Protein AF-A0A833VC69-F1 (afdb_monomer)

Mean predicted aligned error: 13.59 Å

Organism: NCBI:txid544730

Foldseek 3Di:
DDDFAFFDFDDDDDDDDDDDDDDDRPGDGDDDDDDDDDDPPVVVVCVVPPPPVPPPDQKDWGDGPVCVVLQAIWIAGPVDDDPVRIDTGQHVPPVSVVVVVVVSVVVSVVVVVVVVVVVLVVQEDEDQAPVVCQVSQVVQGKYKFFADDDPVVQVVCCVPRVKHFDDFDPDFDDDWGAHNYPRHTGPTITIIYHDD

Nearest PDB structures (foldseek):
  1h4s-assembly1_B  TM=8.990E-01  e=7.203E-10  Thermus thermophilus
  1hc7-assembly1_A  TM=9.043E-01  e=7.660E-10  Thermus thermophilus
  1h4q-assembly1_A  TM=8.856E-01  e=4.403E-10  Thermus thermophilus
  8je6-assembly1_B  TM=8.713E-01  e=4.562E-09  Anopheles culicifacies
  8je6-assembly1_A  TM=8.631E-01  e=1.381E-08  Anopheles culicifacies

Secondary structure (DSSP, 8-state):
----------------S----PPP---------------TTSHHHHHHHHS-S-SS-SEEEE--HHHHHHTEEEEEESSS-SGGGEEEEEE--HHHHHHHHHHHHHHHHHHHHHHHHHHHHHHEEE-SSHHHHHHHHHTTPEEEEE----HHHHHHHHHHHSEEEEE--SSPPPS-EE-TTT-SEESSEEEEEE--

Sequence (196 aa):
MRKSMVYIQKLFEITDNQVPELPQVATTFVPTNEGSNGNTEEDNTFLSNHVPLTNGVPLRLEIGPRDVTNKSVVVSRRTVPGKAGKEFGVSMEASTLVNYVKSRLEEIQDVLLQRAISFRDSNIVDVSSYGELKEAIAEGKWARGPWSASAAEELKVKKETSATLRCFPFEQPEGDKKCFMTGKPAEEVAIFAKSY

Radius of gyration: 27.06 Å; Cα contacts (8 Å, |Δi|>4): 231; chains: 1; bounding box: 58×45×68 Å

InterPro domains:
  IPR004499 Proline-tRNA ligase, class IIa, archaeal-type [PTHR43382] (55-196)
  IPR016061 Proline-tRNA ligase, class II, C-terminal [PF09180] (130-196)
  IPR016061 Proline-tRNA ligase, class II, C-terminal [SM00946] (130-196)
  IPR017449 Prolyl-tRNA synthetase, class II [G3DSA:3.30.110.30] (125-196)
  IPR017449 Prolyl-tRNA synthetase, class II [SSF64586] (124-196)
  IPR036621 Anticodon-binding domain superfamily [G3DSA:3.40.50.800] (49-118)

pLDDT: mean 76.09, std 26.71, range [26.39, 97.56]

Structure (mmCIF, N/CA/C/O backbone):
data_AF-A0A833VC69-F1
#
_entry.id   AF-A0A833VC69-F1
#
loop_
_atom_site.group_PDB
_atom_site.id
_atom_site.type_symbol
_atom_site.label_atom_id
_atom_site.label_alt_id
_atom_site.label_comp_id
_atom_site.label_asym_id
_atom_site.label_entity_id
_atom_site.label_seq_id
_atom_site.pdbx_PDB_ins_code
_atom_site.Cartn_x
_atom_site.Cartn_y
_atom_site.Cartn_z
_atom_site.occupancy
_atom_site.B_iso_or_equiv
_atom_site.auth_seq_id
_atom_site.auth_comp_id
_atom_site.auth_asym_id
_atom_site.auth_atom_id
_atom_site.pdbx_PDB_model_num
ATOM 1 N N . MET A 1 1 ? 37.209 -12.606 -40.155 1.00 31.19 1 MET A N 1
ATOM 2 C CA . MET A 1 1 ? 37.399 -12.619 -38.688 1.00 31.19 1 MET A CA 1
ATOM 3 C C . MET A 1 1 ? 37.089 -11.234 -38.130 1.00 31.19 1 MET A C 1
ATOM 5 O O . MET A 1 1 ? 37.925 -10.348 -38.231 1.00 31.19 1 MET A O 1
ATOM 9 N N . ARG A 1 2 ? 35.876 -11.002 -37.616 1.00 26.39 2 ARG A N 1
ATOM 10 C CA . ARG A 1 2 ? 35.526 -9.788 -36.859 1.00 26.39 2 ARG A CA 1
ATOM 11 C C . ARG A 1 2 ? 34.885 -10.259 -35.557 1.00 26.39 2 ARG A C 1
ATOM 13 O O . ARG A 1 2 ? 33.859 -10.924 -35.609 1.00 26.39 2 ARG A O 1
ATOM 20 N N . LYS A 1 3 ? 35.550 -10.000 -34.430 1.00 26.86 3 LYS A N 1
ATOM 21 C CA . LYS A 1 3 ? 35.057 -10.315 -33.085 1.00 26.86 3 LYS A CA 1
ATOM 22 C C . LYS A 1 3 ? 33.897 -9.364 -32.770 1.00 26.86 3 LYS A C 1
ATOM 24 O O . LYS A 1 3 ? 34.083 -8.152 -32.851 1.00 26.86 3 LYS A O 1
ATOM 29 N N . SER A 1 4 ? 32.725 -9.896 -32.443 1.00 28.38 4 SER A N 1
ATOM 30 C CA . SER A 1 4 ? 31.607 -9.116 -31.905 1.00 28.38 4 SER A CA 1
ATOM 31 C C . SER A 1 4 ? 31.828 -8.947 -30.403 1.00 28.38 4 SER A C 1
ATOM 33 O O . SER A 1 4 ? 31.921 -9.934 -29.683 1.00 28.38 4 SER A O 1
ATOM 35 N N . MET A 1 5 ? 31.974 -7.706 -29.941 1.00 27.98 5 MET A N 1
ATOM 36 C CA . MET A 1 5 ? 32.221 -7.367 -28.539 1.00 27.98 5 MET A CA 1
ATOM 37 C C . MET A 1 5 ? 30.906 -6.881 -27.921 1.00 27.98 5 MET A C 1
ATOM 39 O O . MET A 1 5 ? 30.362 -5.870 -28.360 1.00 27.98 5 MET A O 1
ATOM 43 N N . VAL A 1 6 ? 30.367 -7.623 -26.953 1.00 32.47 6 VAL A N 1
ATOM 44 C CA . VAL A 1 6 ? 29.166 -7.232 -26.199 1.00 32.47 6 VAL A CA 1
ATOM 45 C C . VAL A 1 6 ? 29.606 -6.323 -25.052 1.00 32.47 6 VAL A C 1
ATOM 47 O O . VAL A 1 6 ? 30.361 -6.748 -24.180 1.00 32.47 6 VAL A O 1
ATOM 50 N N . TYR A 1 7 ? 29.170 -5.062 -25.064 1.00 28.27 7 TYR A N 1
ATOM 51 C CA . TYR A 1 7 ? 29.420 -4.108 -23.980 1.00 28.27 7 TYR A CA 1
ATOM 52 C C . TYR A 1 7 ? 28.283 -4.187 -22.955 1.00 28.27 7 TYR A C 1
ATOM 54 O O . TYR A 1 7 ? 27.148 -3.831 -23.257 1.00 28.27 7 TYR A O 1
ATOM 62 N N . ILE A 1 8 ? 28.591 -4.626 -21.732 1.00 33.88 8 ILE A N 1
ATOM 63 C CA . ILE A 1 8 ? 27.695 -4.520 -20.572 1.00 33.88 8 ILE A CA 1
ATOM 64 C C . ILE A 1 8 ? 28.297 -3.463 -19.646 1.00 33.88 8 ILE A C 1
ATOM 66 O O . ILE A 1 8 ? 29.307 -3.711 -18.989 1.00 33.88 8 ILE A O 1
ATOM 70 N N . GLN A 1 9 ? 27.706 -2.267 -19.620 1.00 32.56 9 GLN A N 1
ATOM 71 C CA . GLN A 1 9 ? 28.159 -1.166 -18.767 1.00 32.56 9 GLN A CA 1
ATOM 72 C C . GLN A 1 9 ? 27.327 -1.105 -17.477 1.00 32.56 9 GLN A C 1
ATOM 74 O O . GLN A 1 9 ? 26.105 -1.252 -17.499 1.00 32.56 9 GLN A O 1
ATOM 79 N N . LYS A 1 10 ? 28.014 -0.938 -16.342 1.00 32.81 10 LYS A N 1
ATOM 80 C CA . LYS A 1 10 ? 27.497 -1.051 -14.969 1.00 32.81 10 LYS A CA 1
ATOM 81 C C . LYS A 1 10 ? 27.291 0.340 -14.338 1.00 32.81 10 LYS A C 1
ATOM 83 O O . LYS A 1 10 ? 28.151 1.192 -14.505 1.00 32.81 10 LYS A O 1
ATOM 88 N N . LEU A 1 11 ? 26.191 0.467 -13.581 1.00 34.97 11 LEU A N 1
ATOM 89 C CA . LEU A 1 11 ? 25.854 1.393 -12.473 1.00 34.97 11 LEU A CA 1
ATOM 90 C C . LEU A 1 11 ? 25.997 2.923 -12.662 1.00 34.97 11 LEU A C 1
ATOM 92 O O . LEU A 1 11 ? 27.087 3.454 -12.820 1.00 34.97 11 LEU A O 1
ATOM 96 N N . PHE A 1 12 ? 24.868 3.624 -12.495 1.00 28.06 12 PHE A N 1
ATOM 97 C CA . PHE A 1 12 ? 24.800 5.036 -12.104 1.00 28.06 12 PHE A CA 1
ATOM 98 C C . PHE A 1 12 ? 24.576 5.110 -10.585 1.00 28.06 12 PHE A C 1
ATOM 100 O O . PHE A 1 12 ? 23.556 4.621 -10.101 1.00 28.06 12 PHE A O 1
ATOM 107 N N . GLU A 1 13 ? 25.487 5.747 -9.853 1.00 26.59 13 GLU A N 1
ATOM 108 C CA . GLU A 1 13 ? 25.171 6.426 -8.592 1.00 26.59 13 GLU A CA 1
ATOM 109 C C . GLU A 1 13 ? 25.016 7.914 -8.920 1.00 26.59 13 GLU A C 1
ATOM 111 O O . GLU A 1 13 ? 25.904 8.521 -9.515 1.00 26.59 13 GLU A O 1
ATOM 116 N N . ILE A 1 14 ? 23.857 8.489 -8.596 1.00 30.22 14 ILE A N 1
ATOM 117 C CA . ILE A 1 14 ? 23.632 9.933 -8.664 1.00 30.22 14 ILE A CA 1
ATOM 118 C C . ILE A 1 14 ? 23.695 10.431 -7.225 1.00 30.22 14 ILE A C 1
ATOM 120 O O . ILE A 1 14 ? 22.739 10.263 -6.472 1.00 30.22 14 ILE A O 1
ATOM 124 N N . THR A 1 15 ? 24.817 11.036 -6.846 1.00 28.91 15 THR A N 1
ATOM 125 C CA . THR A 1 15 ? 24.888 11.897 -5.664 1.00 28.91 15 THR A CA 1
ATOM 126 C C . THR A 1 15 ? 25.284 13.299 -6.087 1.00 28.91 15 THR A C 1
ATOM 128 O O . THR A 1 15 ? 26.181 13.499 -6.904 1.00 28.91 15 THR A O 1
ATOM 131 N N . ASP A 1 16 ? 24.525 14.243 -5.549 1.00 32.50 16 ASP A N 1
ATOM 132 C CA . ASP A 1 16 ? 24.523 15.664 -5.851 1.00 32.50 16 ASP A CA 1
ATOM 133 C C . ASP A 1 16 ? 25.867 16.341 -5.540 1.00 32.50 16 ASP A C 1
ATOM 135 O O . ASP A 1 16 ? 26.514 16.021 -4.546 1.00 32.50 16 ASP A O 1
ATOM 139 N N . ASN A 1 17 ? 26.221 17.321 -6.376 1.00 37.94 17 ASN A N 1
ATOM 140 C CA . ASN A 1 17 ? 27.249 18.347 -6.171 1.00 37.94 17 ASN A CA 1
ATOM 141 C C . ASN A 1 17 ? 28.639 17.911 -5.664 1.00 37.94 17 ASN A C 1
ATOM 143 O O . ASN A 1 17 ? 28.884 17.840 -4.465 1.00 37.94 17 ASN A O 1
ATOM 147 N N . GLN A 1 18 ? 29.585 17.805 -6.606 1.00 31.36 18 GLN A N 1
ATOM 148 C CA . GLN A 1 18 ? 30.906 18.472 -6.651 1.00 31.36 18 GLN A CA 1
ATOM 149 C C . GLN A 1 18 ? 31.755 17.727 -7.697 1.00 31.36 18 GLN A C 1
ATOM 151 O O . GLN A 1 18 ? 32.059 16.551 -7.533 1.00 31.36 18 GLN A O 1
ATOM 156 N N . VAL A 1 19 ? 32.135 18.395 -8.790 1.00 40.25 19 VAL A N 1
ATOM 157 C CA . VAL A 1 19 ? 33.147 17.867 -9.722 1.00 40.25 19 VAL A CA 1
ATOM 158 C C . VAL A 1 19 ? 34.510 18.009 -9.039 1.00 40.25 19 VAL A C 1
ATOM 160 O O . VAL A 1 19 ? 34.941 19.140 -8.811 1.00 40.25 19 VAL A O 1
ATOM 163 N N . PRO A 1 20 ? 35.178 16.897 -8.684 1.00 34.84 20 PRO A N 1
ATOM 164 C CA . PRO A 1 20 ? 36.489 16.647 -9.284 1.00 34.84 20 PRO A CA 1
ATOM 165 C C . PRO A 1 20 ? 36.781 15.156 -9.567 1.00 34.84 20 PRO A C 1
ATOM 167 O O . PRO A 1 20 ? 36.436 14.277 -8.791 1.00 34.84 20 PRO A O 1
ATOM 170 N N . GLU A 1 21 ? 37.472 14.929 -10.689 1.00 27.69 21 GLU A N 1
ATOM 171 C CA . GLU A 1 21 ? 38.120 13.688 -11.160 1.00 27.69 21 GLU A CA 1
ATOM 172 C C . GLU A 1 21 ? 37.256 12.419 -11.324 1.00 27.69 21 GLU A C 1
ATOM 174 O O . GLU A 1 21 ? 36.798 11.784 -10.382 1.00 27.69 21 GLU A O 1
ATOM 179 N N . LEU A 1 22 ? 37.099 12.008 -12.590 1.00 30.44 22 LEU A N 1
ATOM 180 C CA . LEU A 1 22 ? 36.446 10.767 -13.014 1.00 30.44 22 LEU A CA 1
ATOM 181 C C . LEU A 1 22 ? 37.110 9.539 -12.353 1.00 30.44 22 LEU A C 1
ATOM 183 O O . LEU A 1 22 ? 38.265 9.247 -12.680 1.00 30.44 22 LEU A O 1
ATOM 187 N N . PRO A 1 23 ? 36.410 8.754 -11.510 1.00 28.50 23 PRO A N 1
ATOM 188 C CA . PRO A 1 23 ? 36.938 7.475 -11.073 1.00 28.50 23 PRO A CA 1
ATOM 189 C C . PRO A 1 23 ? 36.783 6.449 -12.204 1.00 28.50 23 PRO A C 1
ATOM 191 O O . PRO A 1 23 ? 35.823 6.464 -12.978 1.00 28.50 23 PRO A O 1
ATOM 194 N N . GLN A 1 24 ? 37.780 5.574 -12.329 1.00 30.38 24 GLN A N 1
ATOM 195 C CA . GLN A 1 24 ? 37.917 4.633 -13.435 1.00 30.38 24 GLN A CA 1
ATOM 196 C C . GLN A 1 24 ? 36.694 3.721 -13.595 1.00 30.38 24 GLN A C 1
ATOM 198 O O . GLN A 1 24 ? 36.236 3.073 -12.656 1.00 30.38 24 GLN A O 1
ATOM 203 N N . VAL A 1 25 ? 36.214 3.640 -14.836 1.00 32.94 25 VAL A N 1
ATOM 204 C CA . VAL A 1 25 ? 35.147 2.749 -15.294 1.00 32.94 25 VAL A CA 1
ATOM 205 C C . VAL A 1 25 ? 35.504 1.300 -14.943 1.00 32.94 25 VAL A C 1
ATOM 207 O O . VAL A 1 25 ? 36.325 0.677 -15.617 1.00 32.94 25 VAL A O 1
ATOM 210 N N . ALA A 1 26 ? 34.871 0.731 -13.915 1.00 26.78 26 ALA A N 1
ATOM 211 C CA . ALA A 1 26 ? 34.979 -0.696 -13.621 1.00 26.78 26 ALA A CA 1
ATOM 212 C C . ALA A 1 26 ? 34.181 -1.496 -14.667 1.00 26.78 26 ALA A C 1
ATOM 214 O O . ALA A 1 26 ? 33.033 -1.892 -14.463 1.00 26.78 26 ALA A O 1
ATOM 215 N N . THR A 1 27 ? 34.806 -1.703 -15.826 1.00 30.91 27 THR A N 1
ATOM 216 C CA . THR A 1 27 ? 34.306 -2.558 -16.904 1.00 30.91 27 THR A CA 1
ATOM 217 C C . THR A 1 27 ? 34.562 -4.010 -16.513 1.00 30.91 27 THR A C 1
ATOM 219 O O . THR A 1 27 ? 35.705 -4.460 -16.526 1.00 30.91 27 THR A O 1
ATOM 222 N N . THR A 1 28 ? 33.528 -4.769 -16.145 1.00 27.27 28 THR A N 1
ATOM 223 C CA . THR A 1 28 ? 33.667 -6.227 -16.011 1.00 27.27 28 THR A CA 1
ATOM 224 C C . THR A 1 28 ? 33.323 -6.875 -17.349 1.00 27.27 28 THR A C 1
ATOM 226 O O . THR A 1 28 ? 32.161 -6.909 -17.745 1.00 27.27 28 THR A O 1
ATOM 229 N N . PHE A 1 29 ? 34.343 -7.374 -18.048 1.00 27.81 29 PHE A N 1
ATOM 230 C CA . PHE A 1 29 ? 34.185 -8.203 -19.241 1.00 27.81 29 PHE A CA 1
ATOM 231 C C . PHE A 1 29 ? 33.754 -9.615 -18.836 1.00 27.81 29 PHE A C 1
ATOM 233 O O . PHE A 1 29 ? 34.416 -10.249 -18.016 1.00 27.81 29 PHE A O 1
ATOM 240 N N . VAL A 1 30 ? 32.683 -10.127 -19.443 1.00 31.95 30 VAL A N 1
ATOM 241 C CA . VAL A 1 30 ? 32.353 -11.557 -19.404 1.00 31.95 30 VAL A CA 1
ATOM 242 C C . VAL A 1 30 ? 32.725 -12.141 -20.770 1.00 31.95 30 VAL A C 1
ATOM 244 O O . VAL A 1 30 ? 32.086 -11.781 -21.760 1.00 31.95 30 VAL A O 1
ATOM 247 N N . PRO A 1 31 ? 33.774 -12.976 -20.883 1.00 27.64 31 PRO A N 1
ATOM 248 C CA . PRO A 1 31 ? 34.088 -13.644 -22.138 1.00 27.64 31 PRO A CA 1
ATOM 249 C C . PRO A 1 31 ? 33.034 -14.723 -22.423 1.00 27.64 31 PRO A C 1
ATOM 251 O O . PRO A 1 31 ? 32.749 -15.561 -21.570 1.00 27.64 31 PRO A O 1
ATOM 254 N N . THR A 1 32 ? 32.461 -14.719 -23.626 1.00 32.44 32 THR A N 1
ATOM 255 C CA . THR A 1 32 ? 31.649 -15.834 -24.128 1.00 32.44 32 THR A CA 1
ATOM 256 C C . THR A 1 32 ? 32.584 -17.000 -24.447 1.00 32.44 32 THR A C 1
ATOM 258 O O . THR A 1 32 ? 33.465 -16.872 -25.299 1.00 32.44 32 THR A O 1
ATOM 261 N N . ASN A 1 33 ? 32.433 -18.120 -23.739 1.00 33.53 33 ASN A N 1
ATOM 262 C CA . ASN A 1 33 ? 33.190 -19.341 -24.006 1.00 33.53 33 ASN A CA 1
ATOM 263 C C . ASN A 1 33 ? 32.624 -19.990 -25.282 1.00 33.53 33 ASN A C 1
ATOM 265 O O . ASN A 1 33 ? 31.526 -20.539 -25.258 1.00 33.53 33 ASN A O 1
ATOM 269 N N . GLU A 1 34 ? 33.346 -19.913 -26.402 1.00 33.81 34 GLU A N 1
ATOM 270 C CA . GLU A 1 34 ? 32.998 -20.671 -27.608 1.00 33.81 34 GLU A CA 1
ATOM 271 C C . GLU A 1 34 ? 33.347 -22.145 -27.392 1.00 33.81 34 GLU A C 1
ATOM 273 O O . GLU A 1 34 ? 34.515 -22.514 -27.262 1.00 33.81 34 GLU A O 1
ATOM 278 N N . GLY A 1 35 ? 32.324 -22.997 -27.353 1.00 32.25 35 GLY A N 1
ATOM 279 C CA . GLY A 1 35 ? 32.529 -24.431 -27.219 1.00 32.25 35 GLY A CA 1
ATOM 280 C C . GLY A 1 35 ? 31.251 -25.257 -27.175 1.00 32.25 35 GLY A C 1
ATOM 281 O O . GLY A 1 35 ? 31.071 -26.005 -26.224 1.00 32.25 35 GLY A O 1
ATOM 282 N N . SER A 1 36 ? 30.356 -25.128 -28.160 1.00 31.39 36 SER A N 1
ATOM 283 C CA . SER A 1 36 ? 29.552 -26.236 -28.725 1.00 31.39 36 SER A CA 1
ATOM 284 C C . SER A 1 36 ? 28.474 -25.714 -29.682 1.00 31.39 36 SER A C 1
ATOM 286 O O . SER A 1 36 ? 27.878 -24.664 -29.477 1.00 31.39 36 SER A O 1
ATOM 288 N N . ASN A 1 37 ? 28.268 -26.449 -30.774 1.00 37.19 37 ASN A N 1
ATOM 289 C CA . ASN A 1 37 ? 27.263 -26.188 -31.802 1.00 37.19 37 ASN A CA 1
ATOM 290 C C . ASN A 1 37 ? 25.834 -26.216 -31.226 1.00 37.19 37 ASN A C 1
ATOM 292 O O . ASN A 1 37 ? 25.431 -27.243 -30.685 1.00 37.19 37 ASN A O 1
ATOM 296 N N . GLY A 1 38 ? 25.041 -25.164 -31.455 1.00 32.25 38 GLY A N 1
ATOM 297 C CA . GLY A 1 38 ? 23.589 -25.199 -31.245 1.00 32.25 38 GLY A CA 1
ATOM 298 C C . GLY A 1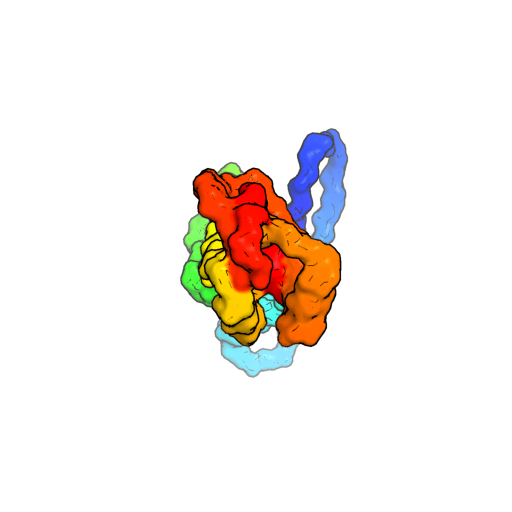 38 ? 22.930 -23.816 -31.200 1.00 32.25 38 GLY A C 1
ATOM 299 O O . GLY A 1 38 ? 23.245 -23.018 -30.336 1.00 32.25 38 GLY A O 1
ATOM 300 N N . ASN A 1 39 ? 22.028 -23.550 -32.152 1.00 29.19 39 ASN A N 1
ATOM 301 C CA . ASN A 1 39 ? 20.930 -22.566 -32.145 1.00 29.19 39 ASN A CA 1
ATOM 302 C C . ASN A 1 39 ? 21.150 -21.165 -31.522 1.00 29.19 39 ASN A C 1
ATOM 304 O O . ASN A 1 39 ? 21.059 -20.946 -30.319 1.00 29.19 39 ASN A O 1
ATOM 308 N N . THR A 1 40 ? 21.226 -20.153 -32.393 1.00 36.06 40 THR A N 1
ATOM 309 C CA . THR A 1 40 ? 21.348 -18.708 -32.098 1.00 36.06 40 THR A CA 1
ATOM 310 C C . THR A 1 40 ? 20.142 -18.038 -31.401 1.00 36.06 40 THR A C 1
ATOM 312 O O . THR A 1 40 ? 20.056 -16.811 -31.385 1.00 36.06 40 THR A O 1
ATOM 315 N N . GLU A 1 41 ? 19.211 -18.795 -30.818 1.00 34.66 41 GLU A N 1
ATOM 316 C CA . GLU A 1 41 ? 18.138 -18.259 -29.956 1.00 34.66 41 GLU A CA 1
ATOM 317 C C . GLU A 1 41 ? 18.445 -18.409 -28.456 1.00 34.66 41 GLU A C 1
ATOM 319 O O . GLU A 1 41 ? 17.956 -17.621 -27.644 1.00 34.66 41 GLU A O 1
ATOM 324 N N . GLU A 1 42 ? 19.298 -19.359 -28.064 1.00 33.00 42 GLU A N 1
ATOM 325 C CA . GLU A 1 42 ? 19.507 -19.679 -26.646 1.00 33.00 42 GLU A CA 1
ATOM 326 C C . GLU A 1 42 ? 20.479 -18.710 -25.941 1.00 33.00 42 GLU A C 1
ATOM 328 O O . GLU A 1 42 ? 20.307 -18.408 -24.757 1.00 33.00 42 GLU A O 1
ATOM 333 N N . ASP A 1 43 ? 21.413 -18.098 -26.673 1.00 35.78 43 ASP A N 1
ATOM 334 C CA . ASP A 1 43 ? 22.513 -17.310 -26.086 1.00 35.78 43 ASP A CA 1
ATOM 335 C C . ASP A 1 43 ? 22.094 -15.927 -25.538 1.00 35.78 43 ASP A C 1
ATOM 337 O O . ASP A 1 43 ? 22.600 -15.458 -24.515 1.00 35.78 43 ASP A O 1
ATOM 341 N N . ASN A 1 44 ? 21.088 -15.283 -26.145 1.00 35.12 44 ASN A N 1
ATOM 342 C CA . ASN A 1 44 ? 20.522 -14.029 -25.616 1.00 35.12 44 ASN A CA 1
ATOM 343 C C . ASN A 1 44 ? 19.664 -14.256 -24.363 1.00 35.12 44 ASN A C 1
ATOM 345 O O . ASN A 1 44 ? 19.483 -13.346 -23.551 1.00 35.12 44 ASN A O 1
ATOM 349 N N . THR A 1 45 ? 19.145 -15.474 -24.204 1.00 37.41 45 THR A N 1
ATOM 350 C CA . THR A 1 45 ? 18.352 -15.880 -23.040 1.00 37.41 45 THR A CA 1
ATOM 351 C C . THR A 1 45 ? 19.272 -16.262 -21.880 1.00 37.41 45 THR A C 1
ATOM 353 O O . THR A 1 45 ? 18.951 -16.039 -20.712 1.00 37.41 45 THR A O 1
ATOM 356 N N . PHE A 1 46 ? 20.468 -16.769 -22.190 1.00 35.53 46 PHE A N 1
ATOM 357 C CA . PHE A 1 46 ? 21.494 -17.085 -21.205 1.00 35.53 46 PHE A CA 1
ATOM 358 C C . PHE A 1 46 ? 21.989 -15.820 -20.481 1.00 35.53 46 PHE A C 1
ATOM 360 O O . PHE A 1 46 ? 21.978 -15.778 -19.253 1.00 35.53 46 PHE A O 1
ATOM 367 N N . LEU A 1 47 ? 22.288 -14.729 -21.198 1.00 41.47 47 LEU A N 1
ATOM 368 C CA . LEU A 1 47 ? 22.696 -13.454 -20.577 1.00 41.47 47 LEU A CA 1
ATOM 369 C C . LEU A 1 47 ? 21.566 -12.747 -19.807 1.00 41.47 47 LEU A C 1
ATOM 371 O O . LEU A 1 47 ? 21.845 -12.072 -18.814 1.00 41.47 47 LEU A O 1
ATOM 375 N N . SER A 1 48 ? 20.296 -12.926 -20.192 1.00 45.38 48 SER A N 1
ATOM 376 C CA . SER A 1 48 ? 19.171 -12.397 -19.406 1.00 45.38 48 SER A CA 1
ATOM 377 C C . SER A 1 48 ? 18.955 -13.144 -18.087 1.00 45.38 48 SER A C 1
ATOM 379 O O . SER A 1 48 ? 18.386 -12.573 -17.157 1.00 45.38 48 SER A O 1
ATOM 381 N N . ASN A 1 49 ? 19.411 -14.399 -18.008 1.00 40.88 49 ASN A N 1
ATOM 382 C CA . ASN A 1 49 ? 19.176 -15.297 -16.876 1.00 40.88 49 ASN A CA 1
ATOM 383 C C . ASN A 1 49 ? 20.406 -15.478 -15.963 1.00 40.88 49 ASN A C 1
ATOM 385 O O . ASN A 1 49 ? 20.241 -15.904 -14.822 1.00 40.88 49 ASN A O 1
ATOM 389 N N . HIS A 1 50 ? 21.623 -15.169 -16.435 1.00 39.97 50 HIS A N 1
ATOM 390 C CA . HIS A 1 50 ? 22.878 -15.359 -15.685 1.00 39.97 50 HIS A CA 1
ATOM 391 C C . HIS A 1 50 ? 23.405 -14.104 -14.974 1.00 39.97 50 HIS A C 1
ATOM 393 O O . HIS A 1 50 ? 24.367 -14.185 -14.212 1.00 39.97 50 HIS A O 1
ATOM 399 N N . VAL A 1 51 ? 22.757 -12.947 -15.151 1.00 44.47 51 VAL A N 1
ATOM 400 C CA . VAL A 1 51 ? 22.833 -11.899 -14.128 1.00 44.47 51 VAL A CA 1
ATOM 401 C C . VAL A 1 51 ? 21.945 -12.395 -12.984 1.00 44.47 51 VAL A C 1
ATOM 403 O O . VAL A 1 51 ? 20.737 -12.501 -13.207 1.00 44.47 51 VAL A O 1
ATOM 406 N N . PRO A 1 52 ? 22.491 -12.757 -11.804 1.00 42.19 52 PRO A N 1
ATOM 407 C CA . PRO A 1 52 ? 21.684 -13.290 -10.708 1.00 42.19 52 PRO A CA 1
ATOM 408 C C . PRO A 1 52 ? 20.520 -12.340 -10.483 1.00 42.19 52 PRO A C 1
ATOM 410 O O . PRO A 1 52 ? 20.797 -11.156 -10.298 1.00 42.19 52 PRO A O 1
ATOM 413 N N . LEU A 1 53 ? 19.279 -12.851 -10.610 1.00 46.69 53 LEU A N 1
ATOM 414 C CA . LEU A 1 53 ? 17.994 -12.180 -10.350 1.00 46.69 53 LEU A CA 1
ATOM 415 C C . LEU A 1 53 ? 18.215 -10.752 -9.844 1.00 46.69 53 LEU A C 1
ATOM 417 O O . LEU A 1 53 ? 18.276 -10.523 -8.641 1.00 46.69 53 LEU A O 1
ATOM 421 N N . THR A 1 54 ? 18.463 -9.837 -10.789 1.00 48.06 54 THR A N 1
ATOM 422 C CA . THR A 1 54 ? 19.046 -8.506 -10.550 1.00 48.06 54 THR A CA 1
ATOM 423 C C . THR A 1 54 ? 18.477 -7.871 -9.289 1.00 48.06 54 THR A C 1
ATOM 425 O O . THR A 1 54 ? 17.252 -7.810 -9.205 1.00 48.06 54 THR A O 1
ATOM 428 N N . ASN A 1 55 ? 19.346 -7.394 -8.387 1.00 69.25 55 ASN A N 1
ATOM 429 C CA . ASN A 1 55 ? 19.117 -6.724 -7.088 1.00 69.25 55 ASN A CA 1
ATOM 430 C C . ASN A 1 55 ? 18.063 -5.580 -7.079 1.00 69.25 55 ASN A C 1
ATOM 432 O O . ASN A 1 55 ? 18.339 -4.477 -6.625 1.00 69.25 55 ASN A O 1
ATOM 436 N N . GLY A 1 56 ? 16.862 -5.784 -7.616 1.00 81.81 56 GLY A N 1
ATOM 437 C CA . GLY A 1 56 ? 15.797 -4.784 -7.698 1.00 81.81 56 GLY A CA 1
ATOM 438 C C . GLY A 1 56 ? 15.987 -3.672 -8.738 1.00 81.81 56 GLY A C 1
ATOM 439 O O . GLY A 1 56 ? 15.232 -2.709 -8.696 1.00 81.81 56 GLY A O 1
ATOM 440 N N . VAL A 1 57 ? 16.938 -3.773 -9.678 1.00 89.19 57 VAL A N 1
ATOM 441 C CA . VAL A 1 57 ? 17.209 -2.694 -10.656 1.00 89.19 57 VAL A CA 1
ATOM 442 C C . VAL A 1 57 ? 15.952 -2.377 -11.498 1.00 89.19 57 VAL A C 1
ATOM 444 O O . VAL A 1 57 ? 15.454 -3.286 -12.169 1.00 89.19 57 VAL A O 1
ATOM 447 N N . PRO A 1 58 ? 15.438 -1.126 -11.508 1.00 90.38 58 PRO A N 1
ATOM 448 C CA . PRO A 1 58 ? 14.144 -0.786 -12.120 1.00 90.38 58 PRO A CA 1
ATOM 449 C C . PRO A 1 58 ? 14.158 -0.760 -13.657 1.00 90.38 58 PRO A C 1
ATOM 451 O O . PRO A 1 58 ? 13.165 -1.147 -14.284 1.00 90.38 58 PRO A O 1
ATOM 454 N N . LEU A 1 59 ? 15.280 -0.353 -14.261 1.00 91.75 59 LEU A N 1
ATOM 455 C CA . LEU A 1 59 ? 15.487 -0.258 -15.709 1.00 91.75 59 LEU A CA 1
ATOM 456 C C . LEU A 1 59 ? 16.808 -0.916 -16.110 1.00 91.75 59 LEU A C 1
ATOM 458 O O . LEU A 1 59 ? 17.828 -0.726 -15.450 1.00 91.75 59 LEU A O 1
ATOM 462 N N . ARG A 1 60 ? 16.807 -1.652 -17.223 1.00 90.06 60 ARG A N 1
ATOM 463 C CA . ARG A 1 60 ? 18.020 -2.191 -17.850 1.00 90.06 60 ARG A CA 1
ATOM 464 C C . ARG A 1 60 ? 18.147 -1.667 -19.269 1.00 90.06 60 ARG A C 1
ATOM 466 O O . ARG A 1 60 ? 17.178 -1.711 -20.019 1.00 90.06 60 ARG A O 1
ATOM 473 N N . LEU A 1 61 ? 19.341 -1.206 -19.619 1.00 91.31 61 LEU A N 1
ATOM 474 C CA . LEU A 1 61 ? 19.686 -0.757 -20.962 1.00 91.31 61 LEU A CA 1
ATOM 475 C C . LEU A 1 61 ? 20.482 -1.867 -21.659 1.00 91.31 61 LEU A C 1
ATOM 477 O O . LEU A 1 61 ? 21.531 -2.280 -21.170 1.00 91.31 61 LEU A O 1
ATOM 481 N N . GLU A 1 62 ? 19.964 -2.365 -22.775 1.00 88.81 62 GLU A N 1
ATOM 482 C CA . GLU A 1 62 ? 20.549 -3.423 -23.601 1.00 88.81 62 GLU A CA 1
ATOM 483 C C . GLU A 1 62 ? 21.037 -2.798 -24.920 1.00 88.81 62 GLU A C 1
ATOM 485 O O . GLU A 1 62 ? 20.265 -2.145 -25.624 1.00 88.81 62 GLU A O 1
ATOM 490 N N . ILE A 1 63 ? 22.320 -2.978 -25.254 1.00 90.31 63 ILE A N 1
ATOM 491 C CA . ILE A 1 63 ? 22.940 -2.423 -26.468 1.00 90.31 63 ILE A CA 1
ATOM 492 C C . ILE A 1 63 ? 23.531 -3.570 -27.291 1.00 90.31 63 ILE A C 1
ATOM 494 O O . ILE A 1 63 ? 24.547 -4.158 -26.915 1.00 90.31 63 ILE A O 1
ATOM 498 N N . GLY A 1 64 ? 22.905 -3.888 -28.425 1.00 88.62 64 GLY A N 1
ATOM 499 C CA . GLY A 1 64 ? 23.414 -4.858 -29.390 1.00 88.62 64 GLY A CA 1
ATOM 500 C C . GLY A 1 64 ? 24.182 -4.215 -30.557 1.00 88.62 64 GLY A C 1
ATOM 501 O O . GLY A 1 64 ? 24.109 -3.005 -30.777 1.00 88.62 64 GLY A O 1
ATOM 502 N N . PRO A 1 65 ? 24.869 -5.016 -31.396 1.00 88.94 65 PRO A N 1
ATOM 503 C CA . PRO A 1 65 ? 25.592 -4.509 -32.572 1.00 88.94 65 PRO A CA 1
ATOM 504 C C . PRO A 1 65 ? 24.714 -3.723 -33.565 1.00 88.94 65 PRO A C 1
ATOM 506 O O . PRO A 1 65 ? 25.172 -2.773 -34.204 1.00 88.94 65 PRO A O 1
ATOM 509 N N . ARG A 1 66 ? 23.435 -4.109 -33.689 1.00 87.75 66 ARG A N 1
ATOM 510 C CA . ARG A 1 66 ? 22.450 -3.405 -34.527 1.00 87.75 66 ARG A CA 1
ATOM 511 C C . ARG A 1 66 ? 22.071 -2.049 -33.931 1.00 87.75 66 ARG A C 1
ATOM 513 O O . ARG A 1 66 ? 21.969 -1.076 -34.670 1.00 87.75 66 ARG A O 1
ATOM 520 N N . ASP A 1 67 ? 21.924 -1.975 -32.614 1.00 89.62 67 ASP A N 1
ATOM 521 C CA . ASP A 1 67 ? 21.524 -0.758 -31.907 1.00 89.62 67 ASP A CA 1
ATOM 522 C C . ASP A 1 67 ? 22.613 0.317 -31.978 1.00 89.62 67 ASP A C 1
ATOM 524 O O . ASP A 1 67 ? 22.317 1.474 -32.261 1.00 89.62 67 ASP A O 1
ATOM 528 N N . VAL A 1 68 ? 23.889 -0.077 -31.875 1.00 89.50 68 VAL A N 1
ATOM 529 C CA . VAL A 1 68 ? 25.033 0.830 -32.087 1.00 89.50 68 VAL A CA 1
ATOM 530 C C . VAL A 1 68 ? 25.014 1.437 -33.491 1.00 89.50 68 VAL A C 1
ATOM 532 O O . VAL A 1 68 ? 25.231 2.637 -33.651 1.00 89.50 68 VAL A O 1
ATOM 535 N N . THR A 1 69 ? 24.720 0.625 -34.513 1.00 91.06 69 THR A N 1
ATOM 536 C CA . THR A 1 69 ? 24.617 1.106 -35.903 1.00 91.06 69 THR A CA 1
ATOM 537 C C . THR A 1 69 ? 23.473 2.112 -36.055 1.00 91.06 69 THR A C 1
ATOM 539 O O . THR A 1 69 ? 23.618 3.115 -36.750 1.00 91.06 69 THR A O 1
ATOM 542 N N . ASN A 1 70 ? 22.366 1.878 -35.350 1.00 91.19 70 ASN A N 1
ATOM 543 C CA . ASN A 1 70 ? 21.172 2.719 -35.380 1.00 91.19 70 ASN A CA 1
ATOM 544 C C . ASN A 1 70 ? 21.201 3.880 -34.368 1.00 91.19 70 ASN A C 1
ATOM 546 O O . ASN A 1 70 ? 20.250 4.656 -34.320 1.00 91.19 70 ASN A O 1
ATOM 550 N N . LYS A 1 71 ? 22.271 4.014 -33.568 1.00 92.62 71 LYS A N 1
ATOM 551 C CA . LYS A 1 71 ? 22.372 4.956 -32.437 1.00 92.62 71 LYS A CA 1
ATOM 552 C C . LYS A 1 71 ? 21.175 4.865 -31.480 1.00 92.62 71 LYS A C 1
ATOM 554 O O . LYS A 1 71 ? 20.676 5.887 -31.004 1.00 92.62 71 LYS A O 1
ATOM 559 N N . SER A 1 72 ? 20.722 3.646 -31.202 1.00 92.88 72 SER A N 1
ATOM 560 C CA . SER A 1 72 ? 19.596 3.361 -30.314 1.00 92.88 72 SER A CA 1
ATOM 561 C C . SER A 1 72 ? 19.971 2.428 -29.16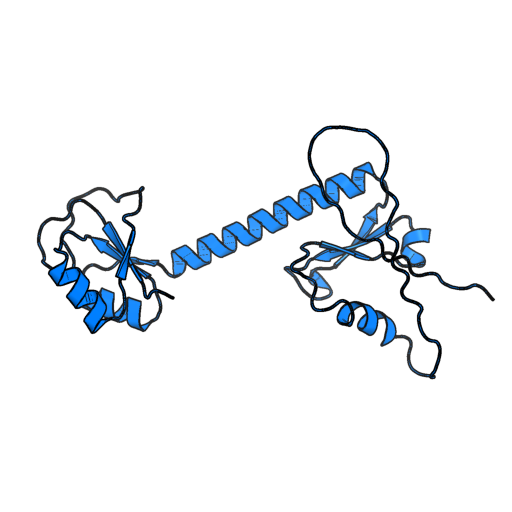0 1.00 92.88 72 SER A C 1
ATOM 563 O O . SER A 1 72 ? 21.052 1.852 -29.138 1.00 92.88 72 SER A O 1
ATOM 565 N N . VAL A 1 73 ? 19.076 2.277 -28.190 1.00 92.50 73 VAL A N 1
ATOM 566 C CA . VAL A 1 73 ? 19.179 1.344 -27.067 1.00 92.50 73 VAL A CA 1
ATOM 567 C C . VAL A 1 73 ? 17.825 0.679 -26.827 1.00 92.50 73 VAL A C 1
ATOM 569 O O . VAL A 1 73 ? 16.772 1.255 -27.120 1.00 92.50 73 VAL A O 1
ATOM 572 N N . VAL A 1 74 ? 17.850 -0.549 -26.315 1.00 91.44 74 VAL A N 1
ATOM 573 C CA . VAL A 1 74 ? 16.651 -1.254 -25.856 1.00 91.44 74 VAL A CA 1
ATOM 574 C C . VAL A 1 74 ? 16.538 -1.093 -24.346 1.00 91.44 74 VAL A C 1
ATOM 576 O O . VAL A 1 74 ? 17.494 -1.348 -23.617 1.00 91.44 74 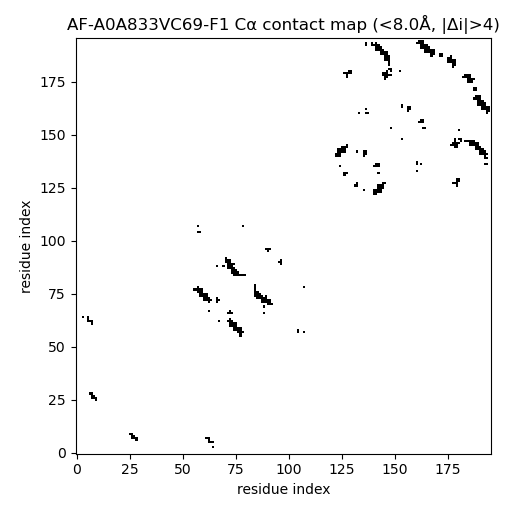VAL A O 1
ATOM 579 N N . VAL A 1 75 ? 15.372 -0.675 -23.861 1.00 91.44 75 VAL A N 1
ATOM 580 C CA . VAL A 1 75 ? 15.123 -0.445 -22.434 1.00 91.44 75 VAL A CA 1
ATOM 581 C C . VAL A 1 75 ? 14.145 -1.479 -21.905 1.00 91.44 75 VAL A C 1
ATOM 583 O O . VAL A 1 75 ? 13.004 -1.540 -22.347 1.00 91.44 75 VAL A O 1
ATOM 586 N N . SER A 1 76 ? 14.578 -2.273 -20.932 1.00 90.44 76 SER A N 1
ATOM 587 C CA . SER A 1 76 ? 13.782 -3.313 -20.278 1.00 90.44 76 SER A CA 1
ATOM 588 C C . SER A 1 76 ? 13.358 -2.870 -18.873 1.00 90.44 76 SER A C 1
ATOM 590 O O . SER A 1 76 ? 14.207 -2.624 -18.012 1.00 90.44 76 SER A O 1
ATOM 592 N N . ARG A 1 77 ? 12.048 -2.827 -18.604 1.00 90.62 77 ARG A N 1
ATOM 593 C CA . ARG A 1 77 ? 11.481 -2.536 -17.273 1.00 90.62 77 ARG A CA 1
ATOM 594 C C . ARG A 1 77 ? 11.474 -3.774 -16.379 1.00 90.62 77 ARG A C 1
ATOM 596 O O . ARG A 1 77 ? 11.204 -4.888 -16.825 1.00 90.62 77 ARG A O 1
ATOM 603 N N . ARG A 1 78 ? 11.705 -3.587 -15.076 1.00 88.25 78 ARG A N 1
ATOM 604 C CA . ARG A 1 78 ? 11.593 -4.678 -14.091 1.00 88.25 78 ARG A CA 1
ATOM 605 C C . ARG A 1 78 ? 10.152 -5.034 -13.746 1.00 88.25 78 ARG A C 1
ATOM 607 O O . ARG A 1 78 ? 9.858 -6.215 -13.555 1.00 88.25 78 ARG A O 1
ATOM 614 N N . THR A 1 79 ? 9.298 -4.019 -13.628 1.00 87.00 79 THR A N 1
ATOM 615 C CA . THR A 1 79 ? 7.902 -4.143 -13.181 1.00 87.00 79 THR A CA 1
ATOM 616 C C . THR A 1 79 ? 7.014 -4.857 -14.198 1.00 87.00 79 THR A C 1
ATOM 618 O O . THR A 1 79 ? 6.039 -5.490 -13.803 1.00 87.00 79 THR A O 1
ATOM 621 N N . VAL A 1 80 ? 7.375 -4.805 -15.484 1.00 87.69 80 VAL A N 1
ATOM 622 C CA . VAL A 1 80 ? 6.667 -5.464 -16.587 1.00 87.69 80 VAL A CA 1
ATOM 623 C C . VAL A 1 80 ? 7.638 -6.434 -17.268 1.00 87.69 80 VAL A C 1
ATOM 625 O O . VAL A 1 80 ? 8.455 -6.005 -18.079 1.00 87.69 80 VAL A O 1
ATOM 628 N N . PRO A 1 81 ? 7.628 -7.732 -16.921 1.00 79.06 81 PRO A N 1
ATOM 629 C CA . PRO A 1 81 ? 8.535 -8.696 -17.531 1.00 79.06 81 PRO A CA 1
ATOM 630 C C . PRO A 1 81 ? 8.144 -9.014 -18.984 1.00 79.06 81 PRO A C 1
ATOM 632 O O . PRO A 1 81 ? 7.000 -8.845 -19.405 1.00 79.06 81 PRO A O 1
ATOM 635 N N . GLY A 1 82 ? 9.103 -9.537 -19.746 1.00 81.94 82 GLY A N 1
ATOM 636 C CA . GLY A 1 82 ? 8.890 -9.968 -21.128 1.00 81.94 82 GLY A CA 1
ATOM 637 C C . GLY A 1 82 ? 8.860 -8.818 -22.138 1.00 81.94 82 GLY A C 1
ATOM 638 O O . GLY A 1 82 ? 9.286 -7.700 -21.858 1.00 81.94 82 GLY A O 1
ATOM 639 N N . LYS A 1 83 ? 8.371 -9.110 -23.350 1.00 82.88 83 LYS A N 1
ATOM 640 C CA . LYS A 1 83 ? 8.396 -8.179 -24.493 1.00 82.88 83 LYS A CA 1
ATOM 641 C C . LYS A 1 83 ? 7.608 -6.887 -24.239 1.00 82.88 83 LYS A C 1
ATOM 643 O O . LYS A 1 83 ? 7.997 -5.848 -24.751 1.00 82.88 83 LYS A O 1
ATOM 648 N N . ALA A 1 84 ? 6.544 -6.944 -23.437 1.00 84.81 84 ALA A N 1
ATOM 649 C CA . ALA A 1 84 ? 5.696 -5.789 -23.134 1.00 84.81 84 ALA A CA 1
ATOM 650 C C . ALA A 1 84 ? 6.413 -4.697 -22.320 1.00 84.81 84 ALA A C 1
ATOM 652 O O . ALA A 1 84 ? 6.046 -3.532 -22.409 1.00 84.81 84 ALA A O 1
ATOM 653 N N . GLY A 1 85 ? 7.437 -5.060 -21.542 1.00 84.94 85 GLY A N 1
ATOM 654 C CA . GLY A 1 85 ? 8.259 -4.102 -20.803 1.00 84.94 85 GLY A CA 1
ATOM 655 C C . GLY A 1 85 ? 9.524 -3.669 -21.534 1.00 84.94 85 GLY A C 1
ATOM 656 O O . GLY A 1 85 ? 10.349 -3.001 -20.912 1.00 84.94 85 GLY A O 1
ATOM 657 N N . LYS A 1 86 ? 9.704 -4.077 -22.799 1.00 90.31 86 LYS A N 1
ATOM 658 C CA . LYS A 1 86 ? 10.836 -3.671 -23.634 1.00 90.31 86 LYS A CA 1
ATOM 659 C C . LYS A 1 86 ? 10.429 -2.537 -24.567 1.00 90.31 86 LYS A C 1
ATOM 661 O O . LYS A 1 86 ? 9.532 -2.703 -25.389 1.00 90.31 86 LYS A O 1
ATOM 666 N N . GLU A 1 87 ? 11.134 -1.419 -24.476 1.00 91.38 87 GLU A N 1
ATOM 667 C CA . GLU A 1 87 ? 11.044 -0.317 -25.428 1.00 91.38 87 GLU A CA 1
ATOM 668 C C . GLU A 1 87 ? 12.264 -0.362 -26.353 1.00 91.38 87 GLU A C 1
ATOM 670 O O . GLU A 1 87 ? 13.405 -0.385 -25.893 1.00 91.38 87 GLU A O 1
ATOM 675 N N . PHE A 1 88 ? 12.023 -0.438 -27.661 1.00 90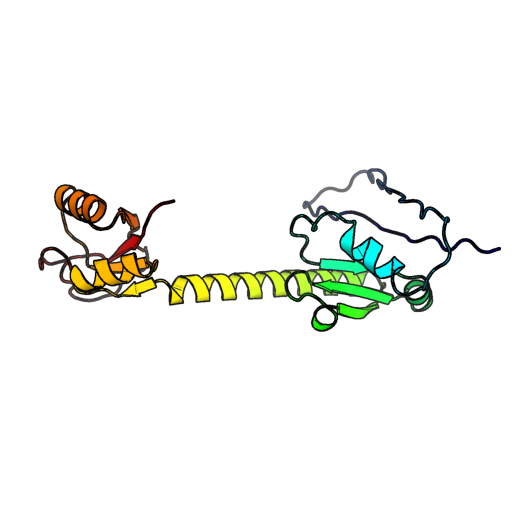.25 88 PHE A N 1
ATOM 676 C CA . PHE A 1 88 ? 13.068 -0.549 -28.679 1.00 90.25 88 PHE A CA 1
ATOM 677 C C . PHE A 1 88 ? 13.276 0.801 -29.360 1.00 90.25 88 PHE A C 1
ATOM 679 O O . PHE A 1 88 ? 12.318 1.543 -29.562 1.00 90.25 88 PHE A O 1
ATOM 686 N N . GLY A 1 89 ? 14.506 1.085 -29.787 1.00 89.38 89 GLY A N 1
ATOM 687 C CA . GLY A 1 89 ? 14.778 2.274 -30.595 1.00 89.38 89 GLY A CA 1
ATOM 688 C C . GLY A 1 89 ? 14.905 3.573 -29.794 1.00 89.38 89 GLY A C 1
ATOM 689 O O . GLY A 1 89 ? 14.832 4.646 -30.387 1.00 89.38 89 GLY A O 1
ATOM 690 N N . VAL A 1 90 ? 15.108 3.506 -28.473 1.00 90.94 90 VAL A N 1
ATOM 691 C CA . VAL A 1 90 ? 15.345 4.707 -27.658 1.00 90.94 90 VAL A CA 1
ATOM 692 C C . VAL A 1 90 ? 16.666 5.335 -28.096 1.00 90.94 90 VAL A C 1
ATOM 694 O O . VAL A 1 90 ? 17.667 4.637 -28.209 1.00 90.94 90 VAL A O 1
ATOM 697 N N . SER A 1 91 ? 16.679 6.635 -28.382 1.00 92.62 91 SER A N 1
ATOM 698 C CA . SER A 1 91 ? 17.880 7.328 -28.867 1.00 92.62 91 SER A CA 1
ATOM 699 C C . SER A 1 91 ? 19.038 7.227 -27.869 1.00 92.62 91 SER A C 1
ATOM 701 O O . SER A 1 91 ? 18.839 7.408 -26.671 1.00 92.62 91 SER A O 1
ATOM 703 N N . MET A 1 92 ? 20.258 6.991 -28.364 1.00 91.62 92 MET A N 1
ATOM 704 C CA . MET A 1 92 ? 21.494 7.075 -27.569 1.00 91.62 92 MET A CA 1
ATOM 705 C C . MET A 1 92 ? 22.006 8.511 -27.400 1.00 91.62 92 MET A C 1
ATOM 707 O O . MET A 1 92 ? 23.023 8.725 -26.741 1.00 91.62 92 MET A O 1
ATOM 711 N N . GLU A 1 93 ? 21.359 9.498 -28.025 1.00 93.75 93 GLU A N 1
ATOM 712 C CA . GLU A 1 93 ? 21.718 10.901 -27.830 1.00 93.75 93 GLU A CA 1
ATOM 713 C C . GLU A 1 93 ? 21.563 11.266 -26.347 1.00 93.75 93 GLU A C 1
ATOM 715 O O . GLU A 1 93 ? 20.542 10.973 -25.726 1.00 93.75 93 GLU A O 1
ATOM 720 N N . ALA A 1 94 ? 22.618 11.847 -25.767 1.00 86.38 94 ALA A N 1
ATOM 721 C CA . ALA A 1 94 ? 22.784 11.917 -24.321 1.00 86.38 94 ALA A CA 1
ATOM 722 C C . ALA A 1 94 ? 21.637 12.658 -23.621 1.00 86.38 94 ALA A C 1
ATOM 724 O O . ALA A 1 94 ? 21.135 12.175 -22.608 1.00 86.38 94 ALA A O 1
ATOM 725 N N . SER A 1 95 ? 21.195 13.801 -24.154 1.00 92.12 95 SER A N 1
ATOM 726 C CA . SER A 1 95 ? 20.127 14.580 -23.523 1.00 92.12 95 SER A CA 1
ATOM 727 C C . SER A 1 95 ? 18.776 13.862 -23.600 1.00 92.12 95 SER A C 1
ATOM 729 O O . SER A 1 95 ? 18.072 13.767 -22.593 1.00 92.12 95 SER A O 1
ATOM 731 N N . THR A 1 96 ? 18.453 13.263 -24.749 1.00 92.38 96 THR A N 1
ATOM 732 C CA . THR A 1 96 ? 17.242 12.460 -24.945 1.00 92.38 96 THR A CA 1
ATOM 733 C C . THR A 1 96 ? 17.234 11.243 -24.029 1.00 92.38 96 THR A C 1
ATOM 735 O O . THR A 1 96 ? 16.242 11.009 -23.339 1.00 92.38 96 THR A O 1
ATOM 738 N N . LEU A 1 97 ? 18.336 10.488 -23.974 1.00 92.00 97 LEU A N 1
ATOM 739 C CA . LEU A 1 97 ? 18.423 9.277 -23.163 1.00 92.00 97 LEU A CA 1
ATOM 740 C C . LEU A 1 97 ? 18.316 9.590 -21.669 1.00 92.00 97 LEU A C 1
ATOM 742 O O . LEU A 1 97 ? 17.581 8.912 -20.956 1.00 92.00 97 LEU A O 1
ATOM 746 N N . VAL A 1 98 ? 19.007 10.629 -21.187 1.00 94.25 98 VAL A N 1
ATOM 747 C CA . VAL A 1 98 ? 18.947 11.035 -19.773 1.00 94.25 98 VAL A CA 1
ATOM 748 C C . VAL A 1 98 ? 17.533 11.466 -19.389 1.00 94.25 98 VAL A C 1
ATOM 750 O O . VAL A 1 98 ? 17.027 11.028 -18.356 1.00 94.25 98 VAL A O 1
ATOM 753 N N . ASN A 1 99 ? 16.873 12.278 -20.217 1.00 94.00 99 ASN A N 1
ATOM 754 C CA . ASN A 1 99 ? 15.502 12.717 -19.954 1.00 94.00 99 ASN A CA 1
ATOM 755 C C . ASN A 1 99 ? 14.512 11.548 -19.988 1.00 94.00 99 ASN A C 1
ATOM 757 O O . ASN A 1 99 ? 13.636 11.461 -19.130 1.00 94.00 99 ASN A O 1
ATOM 761 N N . TYR A 1 100 ? 14.682 10.626 -20.937 1.00 93.62 100 TYR A N 1
ATOM 762 C CA . TYR A 1 100 ? 13.889 9.405 -21.019 1.00 93.62 100 TYR A CA 1
ATOM 763 C C . TYR A 1 100 ? 14.066 8.532 -19.768 1.00 93.62 100 TYR A C 1
ATOM 765 O O . TYR A 1 100 ? 13.089 8.084 -19.178 1.00 93.62 100 TYR A O 1
ATOM 773 N N . VAL A 1 101 ? 15.304 8.302 -19.320 1.00 94.19 101 VAL A N 1
ATOM 774 C CA . VAL A 1 101 ? 15.558 7.480 -18.127 1.00 94.19 101 VAL A CA 1
ATOM 775 C C . VAL A 1 101 ? 14.956 8.131 -16.882 1.00 94.19 101 VAL A C 1
ATOM 777 O O . VAL A 1 101 ? 14.301 7.437 -16.109 1.00 94.19 101 VAL A O 1
ATOM 780 N N . LYS A 1 102 ? 15.120 9.449 -16.699 1.00 95.75 102 LYS A N 1
ATOM 781 C CA . LYS A 1 102 ? 14.534 10.181 -15.563 1.00 95.75 102 LYS A CA 1
ATOM 782 C C . LYS A 1 102 ? 13.014 10.040 -15.517 1.00 95.75 102 LYS A C 1
ATOM 784 O O . LYS A 1 102 ? 12.488 9.581 -14.507 1.00 95.75 102 LYS A O 1
ATOM 789 N N . SER A 1 103 ? 12.330 10.332 -16.624 1.00 95.44 103 SER A N 1
ATOM 790 C CA . SER A 1 103 ? 10.866 10.245 -16.680 1.00 95.44 103 SER A CA 1
ATOM 791 C C . SER A 1 103 ? 10.358 8.821 -16.449 1.00 95.44 103 SER A C 1
ATOM 793 O O . SER A 1 103 ? 9.356 8.617 -15.768 1.00 95.44 103 SER A O 1
ATOM 795 N N . ARG A 1 104 ? 11.074 7.804 -16.945 1.00 93.88 104 ARG A N 1
ATOM 796 C CA . ARG A 1 104 ? 10.718 6.401 -16.698 1.00 93.88 104 ARG A CA 1
ATOM 797 C C . ARG A 1 104 ? 10.916 5.977 -15.250 1.00 93.88 104 ARG A C 1
ATOM 799 O O . ARG A 1 104 ? 10.146 5.150 -14.766 1.00 93.88 104 ARG A O 1
ATOM 806 N N . LEU A 1 105 ? 11.932 6.493 -14.563 1.00 95.25 105 LEU A N 1
ATOM 807 C CA . LEU A 1 105 ? 12.130 6.213 -13.141 1.00 95.25 105 LEU A CA 1
ATOM 808 C C . LEU A 1 105 ? 11.033 6.859 -12.287 1.00 95.25 105 LEU A C 1
ATOM 810 O O . LEU A 1 105 ? 10.507 6.185 -11.404 1.00 95.25 105 LEU A O 1
ATOM 814 N N . GLU A 1 106 ? 10.644 8.099 -12.594 1.00 96.00 106 GLU A N 1
ATOM 815 C CA . GLU A 1 106 ? 9.507 8.782 -11.956 1.00 96.00 106 GLU A CA 1
ATOM 816 C C . GLU A 1 106 ? 8.206 7.993 -12.160 1.00 96.00 106 GLU A C 1
ATOM 818 O O . GLU A 1 106 ? 7.540 7.629 -11.194 1.00 96.00 106 GLU A O 1
ATOM 823 N N . GLU A 1 107 ? 7.908 7.592 -13.399 1.00 95.12 107 GLU A N 1
ATOM 824 C CA . GLU A 1 107 ? 6.725 6.782 -13.709 1.00 95.12 107 GLU A CA 1
ATOM 825 C C . GLU A 1 107 ? 6.718 5.447 -12.941 1.00 95.12 107 GLU A C 1
ATOM 827 O O . GLU A 1 107 ? 5.689 5.016 -12.419 1.00 95.12 107 GLU A O 1
ATOM 832 N N . ILE A 1 108 ? 7.863 4.756 -12.867 1.00 93.56 108 ILE A N 1
ATOM 833 C CA . ILE A 1 108 ? 7.974 3.496 -12.119 1.00 93.56 108 ILE A CA 1
ATOM 834 C C . ILE A 1 108 ? 7.702 3.727 -10.632 1.00 93.56 108 ILE A C 1
ATOM 836 O O . ILE A 1 108 ? 6.992 2.921 -10.024 1.00 93.56 108 ILE A O 1
ATOM 840 N N . GLN A 1 109 ? 8.248 4.800 -10.061 1.00 95.88 109 GLN A N 1
ATOM 841 C CA . GLN A 1 109 ? 8.038 5.152 -8.664 1.00 95.88 109 GLN A CA 1
ATOM 842 C C . GLN A 1 109 ? 6.556 5.417 -8.381 1.00 95.88 109 GLN A C 1
ATOM 844 O O . GLN A 1 109 ? 6.002 4.828 -7.450 1.00 95.88 109 GLN A O 1
ATOM 849 N N . ASP A 1 110 ? 5.900 6.220 -9.217 1.00 96.38 110 ASP A N 1
ATOM 850 C CA . ASP A 1 110 ? 4.487 6.565 -9.062 1.00 96.38 110 ASP A CA 1
ATOM 851 C C . ASP A 1 110 ? 3.591 5.330 -9.149 1.00 96.38 110 ASP A C 1
ATOM 853 O O . ASP A 1 110 ? 2.741 5.104 -8.287 1.00 96.38 110 ASP A O 1
ATOM 857 N N . VAL A 1 111 ? 3.814 4.469 -10.144 1.00 94.50 111 VAL A N 1
ATOM 858 C CA . VAL A 1 111 ? 3.023 3.244 -10.321 1.00 94.50 111 VAL A CA 1
ATOM 859 C C . VAL A 1 111 ? 3.178 2.301 -9.126 1.00 94.50 111 VAL A C 1
ATOM 861 O O . VAL A 1 111 ? 2.195 1.715 -8.664 1.00 94.50 111 VAL A O 1
ATOM 864 N N . LEU A 1 112 ? 4.399 2.135 -8.610 1.00 95.69 112 LEU A N 1
ATOM 865 C CA . LEU A 1 112 ? 4.645 1.278 -7.450 1.00 95.69 112 LEU A CA 1
ATOM 866 C C . LEU A 1 112 ? 4.023 1.853 -6.177 1.00 95.69 112 LEU A C 1
ATOM 868 O O . LEU A 1 112 ? 3.418 1.098 -5.412 1.00 95.69 112 LEU A O 1
ATOM 872 N N . LEU A 1 113 ? 4.113 3.169 -5.981 1.00 97.56 113 LEU A N 1
ATOM 873 C CA . LEU A 1 113 ? 3.484 3.856 -4.859 1.00 97.56 113 LEU A CA 1
ATOM 874 C C . LEU A 1 113 ? 1.960 3.706 -4.904 1.00 97.56 113 LEU A C 1
ATOM 876 O O . LEU A 1 113 ? 1.363 3.275 -3.920 1.00 97.56 113 LEU A O 1
ATOM 880 N N . GLN A 1 114 ? 1.332 3.973 -6.050 1.00 97.12 114 GLN A N 1
ATOM 881 C CA . GLN A 1 114 ? -0.120 3.844 -6.210 1.00 97.12 114 GLN A CA 1
ATOM 882 C C . GLN A 1 114 ? -0.601 2.409 -5.995 1.00 97.12 114 GLN A C 1
ATOM 884 O O . GLN A 1 114 ? -1.614 2.177 -5.330 1.00 97.12 114 GLN A O 1
ATOM 889 N N . ARG A 1 115 ? 0.154 1.423 -6.492 1.00 96.56 115 ARG A N 1
ATOM 890 C CA . ARG A 1 115 ? -0.134 0.009 -6.239 1.00 96.56 115 ARG A CA 1
ATOM 891 C C . ARG A 1 115 ? -0.050 -0.326 -4.749 1.00 96.56 115 ARG A C 1
ATOM 893 O O . ARG A 1 115 ? -0.908 -1.053 -4.254 1.00 96.56 115 ARG A O 1
ATOM 900 N N . ALA A 1 116 ? 0.962 0.177 -4.043 1.00 97.00 116 ALA A N 1
ATOM 901 C CA . ALA A 1 116 ? 1.132 -0.062 -2.612 1.00 97.00 116 ALA A CA 1
ATOM 902 C C . ALA A 1 116 ? 0.028 0.608 -1.780 1.00 97.00 116 ALA A C 1
ATOM 904 O O . ALA A 1 116 ? -0.506 -0.027 -0.873 1.00 97.00 116 ALA A O 1
ATOM 905 N N . ILE A 1 117 ? -0.354 1.843 -2.123 1.00 97.00 117 ILE A N 1
ATOM 906 C CA . ILE A 1 117 ? -1.477 2.566 -1.507 1.00 97.00 117 ILE A CA 1
ATOM 907 C C . ILE A 1 117 ? -2.774 1.784 -1.708 1.00 97.00 117 ILE A C 1
ATOM 909 O O . ILE A 1 117 ? -3.432 1.436 -0.735 1.00 97.00 117 ILE A O 1
ATOM 913 N N . SER A 1 118 ? -3.084 1.406 -2.950 1.00 97.25 118 SER A N 1
ATOM 914 C CA . SER A 1 118 ? -4.299 0.647 -3.268 1.00 97.25 118 SER A CA 1
ATOM 915 C C . SER A 1 118 ? -4.339 -0.692 -2.532 1.00 97.25 118 SER A C 1
ATOM 917 O O . SER A 1 118 ? -5.367 -1.073 -1.977 1.00 97.25 118 SER A O 1
ATOM 919 N N . PHE A 1 119 ? -3.208 -1.405 -2.482 1.00 96.69 119 PHE A N 1
ATOM 920 C CA . PHE A 1 119 ? -3.103 -2.653 -1.733 1.00 96.69 119 PHE A CA 1
ATOM 921 C C . PHE A 1 119 ? -3.341 -2.425 -0.237 1.00 96.69 119 PHE A C 1
ATOM 923 O O . PHE A 1 119 ? -4.169 -3.121 0.343 1.00 96.69 119 PHE A O 1
ATOM 930 N N . ARG A 1 120 ? -2.675 -1.439 0.374 1.00 95.38 120 ARG A N 1
ATOM 931 C CA . ARG A 1 120 ? -2.868 -1.072 1.783 1.00 95.38 120 ARG A CA 1
ATOM 932 C C . ARG A 1 120 ? -4.337 -0.760 2.067 1.00 95.38 120 ARG A C 1
ATOM 934 O O . ARG A 1 120 ? -4.912 -1.367 2.961 1.00 95.38 120 ARG A O 1
ATOM 941 N N . ASP A 1 121 ? -4.940 0.130 1.288 1.00 95.00 121 ASP A N 1
ATOM 942 C CA . ASP A 1 121 ? -6.297 0.625 1.529 1.00 95.00 121 ASP A CA 1
ATOM 943 C C . ASP A 1 121 ? -7.341 -0.479 1.321 1.00 95.00 121 ASP A C 1
ATOM 945 O O . ASP A 1 121 ? -8.245 -0.623 2.135 1.00 95.00 121 ASP A O 1
ATOM 949 N N . SER A 1 122 ? -7.165 -1.345 0.314 1.00 96.44 122 SER A N 1
ATOM 950 C CA . SER A 1 122 ? -8.043 -2.511 0.101 1.00 96.44 122 SER A CA 1
ATOM 951 C C . SER A 1 122 ? -7.942 -3.586 1.194 1.00 96.44 122 SER A C 1
ATOM 953 O O . SER A 1 122 ? -8.828 -4.432 1.306 1.00 96.44 122 SER A O 1
ATOM 955 N N . ASN A 1 123 ? -6.866 -3.571 1.989 1.00 96.38 123 ASN A N 1
ATOM 956 C CA . ASN A 1 123 ? -6.654 -4.499 3.100 1.00 96.38 123 ASN A CA 1
ATOM 957 C C . ASN A 1 123 ? -6.996 -3.892 4.467 1.00 96.38 123 ASN A C 1
ATOM 959 O O . ASN A 1 123 ? -6.949 -4.616 5.460 1.00 96.38 123 ASN A O 1
ATOM 963 N N . ILE A 1 124 ? -7.348 -2.605 4.541 1.00 96.50 124 ILE A N 1
ATOM 964 C CA . ILE A 1 124 ? -7.870 -1.978 5.758 1.00 96.50 124 ILE A CA 1
ATOM 965 C C . ILE A 1 124 ? -9.398 -2.026 5.699 1.00 96.50 124 ILE A C 1
ATOM 967 O O . ILE A 1 124 ? -10.009 -1.506 4.771 1.00 96.50 124 ILE A O 1
ATOM 971 N N . VAL A 1 125 ? -10.018 -2.647 6.700 1.00 96.69 125 VAL A N 1
ATOM 972 C CA . VAL A 1 125 ? -11.473 -2.799 6.806 1.00 96.69 125 VAL A CA 1
ATOM 973 C C . VAL A 1 125 ? -11.972 -2.056 8.031 1.00 96.69 125 VAL A C 1
ATOM 975 O O . VAL A 1 125 ? -11.427 -2.228 9.121 1.00 96.69 125 VAL A O 1
ATOM 978 N N . ASP A 1 126 ? -13.019 -1.255 7.851 1.00 95.81 126 ASP A N 1
ATOM 979 C CA . ASP A 1 126 ? -13.710 -0.609 8.960 1.00 95.81 126 ASP A CA 1
ATOM 980 C C . ASP A 1 126 ? -14.550 -1.616 9.743 1.00 95.81 126 ASP A C 1
ATOM 982 O O . ASP A 1 126 ? -15.333 -2.365 9.161 1.00 95.81 126 ASP A O 1
ATOM 986 N N . VAL A 1 127 ? -14.387 -1.620 11.065 1.00 95.69 127 VAL A N 1
ATOM 987 C CA . VAL A 1 127 ? -15.087 -2.519 11.984 1.00 95.69 127 VAL A CA 1
ATOM 988 C C . VAL A 1 127 ? -15.818 -1.730 13.064 1.00 95.69 127 VAL A C 1
ATOM 990 O O . VAL A 1 127 ? -15.314 -0.749 13.617 1.00 95.69 127 VAL A O 1
ATOM 993 N N . SER A 1 128 ? -17.018 -2.197 13.389 1.00 93.75 128 SER A N 1
ATOM 994 C CA . SER A 1 128 ? -17.917 -1.610 14.386 1.00 93.75 128 SER A CA 1
ATOM 995 C C . SER A 1 128 ? -18.159 -2.522 15.591 1.00 93.75 128 SER A C 1
ATOM 997 O O . SER A 1 128 ? -18.644 -2.068 16.630 1.00 93.75 128 SER A O 1
ATOM 999 N N . SER A 1 129 ? -17.770 -3.796 15.490 1.00 95.56 129 SER A N 1
ATOM 1000 C CA . SER A 1 129 ? -17.927 -4.793 16.545 1.00 95.56 129 SER A CA 1
ATOM 1001 C C . SER A 1 129 ? -16.668 -5.640 16.743 1.00 95.56 129 SER A C 1
ATOM 1003 O O . SER A 1 129 ? -15.853 -5.832 15.840 1.00 95.56 129 SER A O 1
ATOM 1005 N N . TYR A 1 130 ? -16.516 -6.208 17.941 1.00 94.94 130 TYR A N 1
ATOM 1006 C CA . TYR A 1 130 ? -15.437 -7.162 18.211 1.00 94.94 130 TYR A CA 1
ATOM 1007 C C . TYR A 1 130 ? -15.536 -8.447 17.360 1.00 94.94 130 TYR A C 1
ATOM 1009 O O . TYR A 1 130 ? -14.527 -9.107 17.117 1.00 94.94 130 TYR A O 1
ATOM 1017 N N . GLY A 1 131 ? -16.737 -8.809 16.892 1.00 95.56 131 GLY A N 1
ATOM 1018 C CA . GLY A 1 131 ? -16.936 -9.911 15.945 1.00 95.56 131 GLY A CA 1
ATOM 1019 C C . GLY A 1 131 ? -16.267 -9.630 14.600 1.00 95.56 131 GLY A C 1
ATOM 1020 O O . GLY A 1 131 ? -15.410 -10.404 14.179 1.00 95.56 131 GLY A O 1
ATOM 1021 N N . GLU A 1 132 ? -16.570 -8.472 14.008 1.00 96.69 132 GLU A N 1
ATOM 1022 C CA . GLU A 1 132 ? -15.971 -8.009 12.746 1.00 96.69 132 GLU A CA 1
ATOM 1023 C C . GLU A 1 132 ? -14.446 -7.891 12.837 1.00 96.69 132 GLU A C 1
ATOM 1025 O O . GLU A 1 132 ? -13.739 -8.260 11.901 1.00 96.69 132 GLU A O 1
ATOM 1030 N N . LEU A 1 133 ? -13.913 -7.445 13.984 1.00 96.31 133 LEU A N 1
ATOM 1031 C CA . LEU A 1 133 ? -12.466 -7.435 14.202 1.00 96.31 133 LEU A CA 1
ATOM 1032 C C . LEU A 1 133 ? -11.877 -8.845 14.077 1.00 96.31 133 LEU A C 1
ATOM 1034 O O . LEU A 1 133 ? -10.874 -9.034 13.393 1.00 96.31 133 LEU A O 1
ATOM 1038 N N . LYS A 1 134 ? -12.482 -9.848 14.723 1.00 95.94 134 LYS A N 1
ATOM 1039 C CA . LYS A 1 134 ? -11.978 -11.229 14.662 1.00 95.94 134 LYS A CA 1
ATOM 1040 C C . LYS A 1 134 ? -12.014 -11.784 13.242 1.00 95.94 134 LYS A C 1
ATOM 1042 O O . LYS A 1 134 ? -11.060 -12.448 12.843 1.00 95.94 134 LYS A O 1
ATOM 1047 N N . GLU A 1 135 ? -13.073 -11.494 12.495 1.00 96.88 135 GLU A N 1
ATOM 1048 C CA . GLU A 1 135 ? -13.222 -11.905 11.096 1.00 96.88 135 GLU A CA 1
ATOM 1049 C C . GLU A 1 135 ? -12.152 -11.258 10.208 1.00 96.88 135 GLU A C 1
ATOM 1051 O O . GLU A 1 135 ? -11.395 -11.970 9.548 1.00 96.88 135 GLU A O 1
ATOM 1056 N N . ALA A 1 136 ? -11.982 -9.934 10.284 1.00 96.75 136 ALA A N 1
ATOM 1057 C CA . ALA A 1 136 ? -10.966 -9.217 9.515 1.00 96.75 136 ALA A CA 1
ATOM 1058 C C . ALA A 1 136 ? -9.545 -9.746 9.792 1.00 96.75 136 ALA A C 1
ATOM 1060 O O . ALA A 1 136 ? -8.760 -9.977 8.871 1.00 96.75 136 ALA A O 1
ATOM 1061 N N . ILE A 1 137 ? -9.218 -10.009 11.061 1.00 96.50 137 ILE A N 1
ATOM 1062 C CA . ILE A 1 137 ? -7.913 -10.552 11.460 1.00 96.50 137 ILE A CA 1
ATOM 1063 C C . ILE A 1 137 ? -7.728 -12.016 11.015 1.00 96.50 137 ILE A C 1
ATOM 1065 O O . ILE A 1 137 ? -6.605 -12.433 10.693 1.00 96.50 137 ILE A O 1
ATOM 1069 N N . ALA A 1 138 ? -8.799 -12.814 10.993 1.00 95.44 138 ALA A N 1
ATOM 1070 C CA . ALA A 1 138 ? -8.769 -14.185 10.484 1.00 95.44 138 ALA A CA 1
ATOM 1071 C C . ALA A 1 138 ? -8.520 -14.221 8.967 1.00 95.44 138 ALA A C 1
ATOM 1073 O O . ALA A 1 138 ? -7.745 -15.057 8.505 1.00 95.44 138 ALA A O 1
ATOM 1074 N N . GLU A 1 139 ? -9.079 -13.264 8.221 1.00 95.69 139 GLU A N 1
ATOM 1075 C CA . GLU A 1 139 ? -8.837 -13.065 6.784 1.00 95.69 139 GLU A CA 1
ATOM 1076 C C . GLU A 1 139 ? -7.444 -12.494 6.460 1.00 95.69 139 GLU A C 1
ATOM 1078 O O . GLU A 1 139 ? -7.074 -12.384 5.293 1.00 95.69 139 GLU A O 1
ATOM 1083 N N . GLY A 1 140 ? -6.654 -12.126 7.475 1.00 94.25 140 GLY A N 1
ATOM 1084 C CA . GLY A 1 140 ? -5.333 -11.516 7.292 1.00 94.25 140 GLY A CA 1
ATOM 1085 C C . GLY A 1 140 ? -5.376 -10.029 6.924 1.00 94.25 140 GLY A C 1
ATOM 1086 O O . GLY A 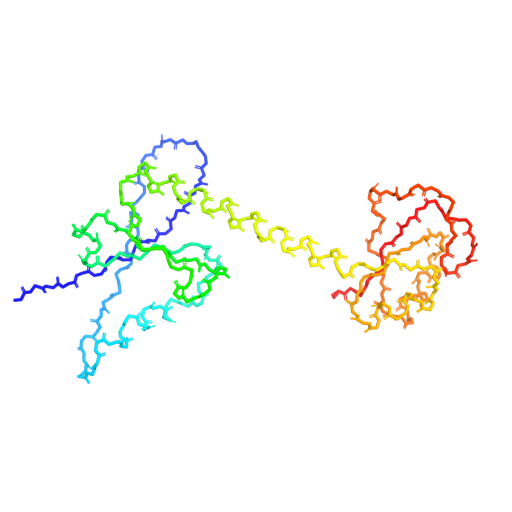1 140 ? -4.354 -9.476 6.518 1.00 94.25 140 GLY A O 1
ATOM 1087 N N . LYS A 1 141 ? -6.532 -9.380 7.085 1.00 96.62 141 LYS A N 1
ATOM 1088 C CA . LYS A 1 141 ? -6.725 -7.944 6.865 1.00 96.62 141 LYS A CA 1
ATOM 1089 C C . LYS A 1 141 ? -6.387 -7.136 8.116 1.00 96.62 141 LYS A C 1
ATOM 1091 O O . LYS A 1 141 ? -6.113 -7.675 9.190 1.00 96.62 141 LYS A O 1
ATOM 1096 N N . TRP A 1 142 ? -6.367 -5.820 7.961 1.00 97.06 142 TRP A N 1
ATOM 1097 C CA . TRP A 1 142 ? -6.182 -4.862 9.044 1.00 97.06 142 TRP A CA 1
ATOM 1098 C C . TRP A 1 142 ? -7.550 -4.314 9.435 1.00 97.06 142 TRP A C 1
ATOM 1100 O O . TRP A 1 142 ? -8.316 -3.892 8.575 1.00 97.06 142 TRP A O 1
ATOM 1110 N N . ALA A 1 143 ? -7.862 -4.316 10.725 1.00 97.44 143 ALA A N 1
ATOM 1111 C CA . ALA A 1 143 ? -9.133 -3.820 11.236 1.00 97.44 143 ALA A CA 1
ATOM 1112 C C . ALA A 1 143 ? -8.962 -2.379 11.729 1.00 97.44 143 ALA A C 1
ATOM 1114 O O . ALA A 1 143 ? -8.126 -2.125 12.595 1.00 97.44 143 ALA A O 1
ATOM 1115 N N . ARG A 1 144 ? -9.744 -1.437 11.201 1.00 97.12 144 ARG A N 1
ATOM 1116 C CA . ARG A 1 144 ? -9.796 -0.041 11.648 1.00 97.12 144 ARG A CA 1
ATOM 1117 C C . ARG A 1 144 ? -11.121 0.197 12.351 1.00 97.12 144 ARG A C 1
ATOM 1119 O O . ARG A 1 144 ? -12.172 -0.059 11.785 1.00 97.12 144 ARG A O 1
ATOM 1126 N N . GLY A 1 145 ? -11.100 0.698 13.575 1.00 95.62 145 GLY A N 1
ATOM 1127 C CA . GLY A 1 145 ? -12.350 0.971 14.274 1.00 95.62 145 GLY A CA 1
ATOM 1128 C C . GLY A 1 145 ? -12.166 1.846 15.502 1.00 95.62 145 GLY A C 1
ATOM 1129 O O . GLY A 1 145 ? -11.039 1.998 15.982 1.00 95.62 145 GLY A O 1
ATOM 1130 N N . PRO A 1 146 ? -13.253 2.434 16.027 1.00 96.25 146 PRO A N 1
ATOM 1131 C CA . PRO A 1 146 ? -13.182 3.270 17.213 1.00 96.25 146 PRO A CA 1
ATOM 1132 C C . PRO A 1 146 ? -12.688 2.486 18.422 1.00 96.25 146 PRO A C 1
ATOM 1134 O O . PRO A 1 146 ? -13.197 1.400 18.715 1.00 96.25 146 PRO A O 1
ATOM 1137 N N . TRP A 1 147 ? -11.737 3.051 19.157 1.00 95.06 147 TRP A N 1
ATOM 1138 C CA . TRP A 1 147 ? -11.118 2.369 20.285 1.00 95.06 147 TRP A CA 1
ATOM 1139 C C . TRP A 1 147 ? -10.880 3.318 21.456 1.00 95.06 147 TRP A C 1
ATOM 1141 O O . TRP A 1 147 ? -10.251 4.359 21.318 1.00 95.06 147 TRP A O 1
ATOM 1151 N N . SER A 1 148 ? -11.366 2.926 22.633 1.00 92.69 148 SER A N 1
ATOM 1152 C CA . SER A 1 148 ? -11.130 3.621 23.909 1.00 92.69 148 SER A CA 1
ATOM 1153 C C . SER A 1 148 ? -10.961 2.646 25.080 1.00 92.69 148 SER A C 1
ATOM 1155 O O . SER A 1 148 ? -11.242 2.970 26.236 1.00 92.69 148 SER A O 1
ATOM 1157 N N . ALA A 1 149 ? -10.575 1.398 24.791 1.00 85.00 149 ALA A N 1
ATOM 1158 C CA . ALA A 1 149 ? -10.469 0.361 25.812 1.00 85.00 149 ALA A CA 1
ATOM 1159 C C . ALA A 1 149 ? -9.103 0.378 26.522 1.00 85.00 149 ALA A C 1
ATOM 1161 O O . ALA A 1 149 ? -8.140 0.988 26.063 1.00 85.00 149 ALA A O 1
ATOM 1162 N N . SER A 1 150 ? -9.034 -0.286 27.677 1.00 90.50 150 SER A N 1
ATOM 1163 C CA . SER A 1 150 ? -7.835 -0.318 28.517 1.00 90.50 150 SER A CA 1
ATOM 1164 C C . SER A 1 150 ? -6.797 -1.328 28.017 1.00 90.50 150 SER A C 1
ATOM 1166 O O . SER A 1 150 ? -7.100 -2.223 27.226 1.00 90.50 150 SER A O 1
ATOM 1168 N N . ALA A 1 151 ? -5.585 -1.262 28.574 1.00 90.50 151 ALA A N 1
ATOM 1169 C CA . ALA A 1 151 ? -4.521 -2.235 28.312 1.00 90.50 151 ALA A CA 1
ATOM 1170 C C . ALA A 1 151 ? -4.937 -3.696 28.598 1.00 90.50 151 ALA A C 1
ATOM 1172 O O . ALA A 1 151 ? -4.427 -4.625 27.975 1.00 90.50 151 ALA A O 1
ATOM 1173 N N . ALA A 1 152 ? -5.880 -3.919 29.523 1.00 92.12 152 ALA A N 1
ATOM 1174 C CA . ALA A 1 152 ? -6.405 -5.255 29.804 1.00 92.12 152 ALA A CA 1
ATOM 1175 C C . ALA A 1 152 ? -7.227 -5.810 28.626 1.00 92.12 152 ALA A C 1
ATOM 1177 O O . ALA A 1 152 ? -7.094 -6.986 28.285 1.00 92.12 152 ALA A O 1
ATOM 1178 N N . GLU A 1 153 ? -8.030 -4.961 27.980 1.00 91.50 153 GLU A N 1
ATOM 1179 C CA . GLU A 1 153 ? -8.810 -5.335 26.796 1.00 91.50 153 GLU A CA 1
ATOM 1180 C C . GLU A 1 153 ? -7.911 -5.503 25.571 1.00 91.50 153 GLU A C 1
ATOM 1182 O O . GLU A 1 153 ? -8.086 -6.445 24.806 1.00 91.50 153 GLU A O 1
ATOM 1187 N N . GLU A 1 154 ? -6.884 -4.666 25.418 1.00 91.94 154 GLU A N 1
ATOM 1188 C CA . GLU A 1 154 ? -5.877 -4.858 24.370 1.00 91.94 154 GLU A CA 1
ATOM 1189 C C . GLU A 1 154 ? -5.165 -6.215 24.515 1.00 91.94 154 GLU A C 1
ATOM 1191 O O . GLU A 1 154 ? -4.997 -6.956 23.543 1.00 91.94 154 GLU A O 1
ATOM 1196 N N . LEU A 1 155 ? -4.810 -6.600 25.746 1.00 92.75 155 LEU A N 1
ATOM 1197 C CA . LEU A 1 155 ? -4.215 -7.907 26.019 1.00 92.75 155 LEU A CA 1
ATOM 1198 C C . LEU A 1 155 ? -5.177 -9.056 25.683 1.00 92.75 155 LEU A C 1
ATOM 1200 O O . LEU A 1 155 ? -4.732 -10.113 25.233 1.00 92.75 155 LEU A O 1
ATOM 1204 N N . LYS A 1 156 ? -6.484 -8.864 25.887 1.00 93.56 156 LYS A N 1
ATOM 1205 C CA . LYS A 1 156 ? -7.514 -9.832 25.500 1.00 93.56 156 LYS A CA 1
ATOM 1206 C C . LYS A 1 156 ? -7.595 -9.981 23.980 1.00 93.56 156 LYS A C 1
ATOM 1208 O O . LYS A 1 156 ? -7.515 -11.108 23.497 1.00 93.56 156 LYS A O 1
ATOM 1213 N N . VAL A 1 157 ? -7.633 -8.869 23.239 1.00 93.38 157 VAL A N 1
ATOM 1214 C CA . VAL A 1 157 ? -7.570 -8.868 21.764 1.00 93.38 157 VAL A CA 1
ATOM 1215 C C . VAL A 1 157 ? -6.336 -9.640 21.294 1.00 93.38 157 VAL A C 1
ATOM 1217 O O . VAL A 1 157 ? -6.454 -10.544 20.466 1.00 93.38 157 VAL A O 1
ATOM 1220 N N . LYS A 1 158 ? -5.163 -9.368 21.880 1.00 93.81 158 LYS A N 1
ATOM 1221 C CA . LYS A 1 158 ? -3.916 -10.069 21.546 1.00 93.81 158 LYS A CA 1
ATOM 1222 C C . LYS A 1 158 ? -3.990 -11.569 21.816 1.00 93.81 158 LYS A C 1
ATOM 1224 O O . LYS A 1 158 ? -3.563 -12.354 20.976 1.00 93.81 158 LYS A O 1
ATOM 1229 N N . LYS A 1 159 ? -4.526 -11.984 22.964 1.00 94.00 159 LYS A N 1
ATOM 123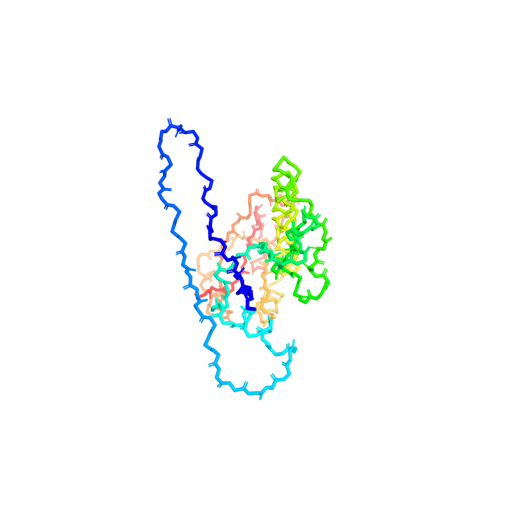0 C CA . LYS A 1 159 ? -4.648 -13.407 23.321 1.00 94.00 159 LYS A CA 1
ATOM 1231 C C . LYS A 1 159 ? -5.604 -14.162 22.399 1.00 94.00 159 LYS A C 1
ATOM 1233 O O . LYS A 1 159 ? -5.322 -15.301 22.052 1.00 94.00 159 LYS A O 1
ATOM 1238 N N . GLU A 1 160 ? -6.715 -13.542 22.013 1.00 93.81 160 GLU A N 1
ATOM 1239 C CA . GLU A 1 160 ? -7.761 -14.203 21.226 1.00 93.81 160 GLU A CA 1
ATOM 1240 C C . GLU A 1 160 ? -7.501 -14.158 19.714 1.00 93.81 160 GLU A C 1
ATOM 1242 O O . GLU A 1 160 ? -7.894 -15.076 18.999 1.00 93.81 160 GLU A O 1
ATOM 1247 N N . THR A 1 161 ? -6.839 -13.112 19.212 1.00 93.06 161 THR A N 1
ATOM 1248 C CA . THR A 1 161 ? -6.704 -12.862 17.761 1.00 93.06 161 THR A CA 1
ATOM 1249 C C . THR A 1 161 ? -5.260 -12.824 17.267 1.00 93.06 161 THR A C 1
ATOM 1251 O O . THR A 1 161 ? -5.017 -12.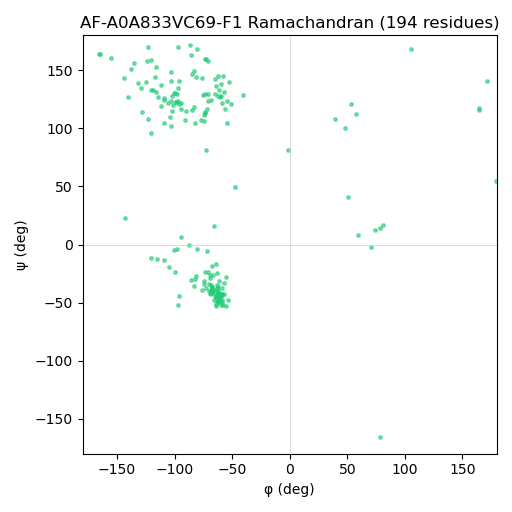835 16.059 1.00 93.06 161 THR A O 1
ATOM 1254 N N . SER A 1 162 ? -4.286 -12.773 18.184 1.00 94.31 162 SER A N 1
ATOM 1255 C CA . SER A 1 162 ? -2.877 -12.454 17.899 1.00 94.31 162 SER A CA 1
ATOM 1256 C C . SER A 1 162 ? -2.650 -11.076 17.257 1.00 94.31 162 SER A C 1
ATOM 1258 O O . SER A 1 162 ? -1.525 -10.766 16.868 1.00 94.31 162 SER A O 1
ATOM 1260 N N . ALA A 1 163 ? -3.682 -10.231 17.156 1.00 95.00 163 ALA A N 1
ATOM 1261 C CA . ALA A 1 163 ? -3.546 -8.857 16.697 1.00 95.00 163 ALA A CA 1
ATOM 1262 C C . ALA A 1 163 ? -3.158 -7.923 17.847 1.00 95.00 163 ALA A C 1
ATOM 1264 O O . ALA A 1 163 ? -3.580 -8.102 18.989 1.00 95.00 163 ALA A O 1
ATOM 1265 N N . THR A 1 164 ? -2.376 -6.897 17.530 1.00 94.88 164 THR A N 1
ATOM 1266 C CA . THR A 1 164 ? -2.060 -5.800 18.452 1.00 94.88 164 THR A CA 1
ATOM 1267 C C . THR A 1 164 ? -2.515 -4.477 17.859 1.00 94.88 164 THR A C 1
ATOM 1269 O O . THR A 1 164 ? -2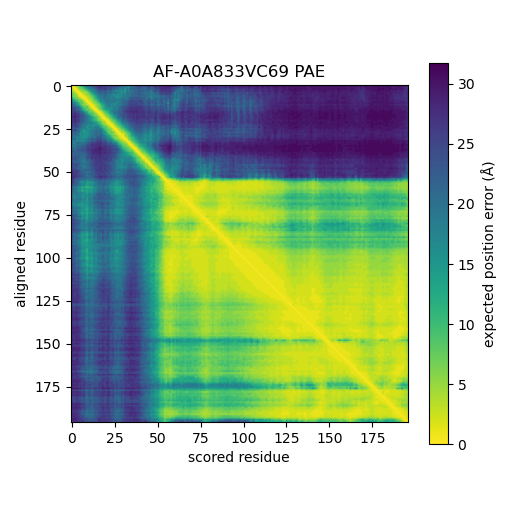.654 -4.355 16.637 1.00 94.88 164 THR A O 1
ATOM 1272 N N . LEU A 1 165 ? -2.703 -3.472 18.716 1.00 94.81 165 LEU A N 1
ATOM 1273 C CA . LEU A 1 165 ? -2.884 -2.099 18.265 1.00 94.81 165 LEU A CA 1
ATOM 1274 C C . LEU A 1 165 ? -1.602 -1.662 17.537 1.00 94.81 165 LEU A C 1
ATOM 1276 O O . LEU A 1 165 ? -0.493 -1.875 18.031 1.00 94.81 165 LEU A O 1
ATOM 1280 N N . ARG A 1 166 ? -1.735 -1.141 16.315 1.00 94.81 166 ARG A N 1
ATOM 1281 C CA . ARG A 1 166 ? -0.604 -0.723 15.467 1.00 94.81 166 ARG A CA 1
ATOM 1282 C C . ARG A 1 166 ? -0.366 0.769 15.587 1.00 94.81 166 ARG A C 1
ATOM 1284 O O . ARG A 1 166 ? 0.754 1.192 15.847 1.00 94.81 166 ARG A O 1
ATOM 1291 N N . CYS A 1 167 ? -1.423 1.549 15.400 1.00 94.69 167 CYS A N 1
ATOM 1292 C CA . CYS A 1 167 ? -1.393 2.994 15.542 1.00 94.69 167 CYS A CA 1
ATOM 1293 C C . CYS A 1 167 ? -2.809 3.567 15.644 1.00 94.69 167 CYS A C 1
ATOM 1295 O O . CYS A 1 167 ? -3.792 2.922 15.263 1.00 94.69 167 CYS A O 1
ATOM 1297 N N . PHE A 1 168 ? -2.870 4.811 16.105 1.00 95.00 168 PHE A N 1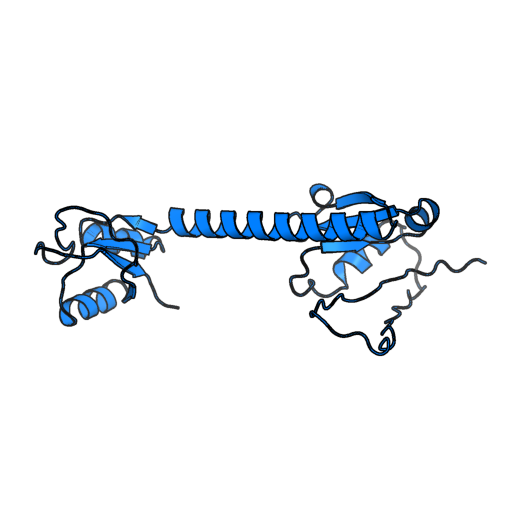
ATOM 1298 C CA . PHE A 1 168 ? -3.973 5.727 15.855 1.00 95.00 168 PHE A CA 1
ATOM 1299 C C . PHE A 1 168 ? -3.579 6.574 14.635 1.00 95.00 168 PHE A C 1
ATOM 1301 O O . PHE A 1 168 ? -2.543 7.244 14.689 1.00 95.00 168 PHE A O 1
ATOM 1308 N N . PRO A 1 169 ? -4.306 6.497 13.505 1.00 93.25 169 PRO A N 1
ATOM 1309 C CA . PRO A 1 169 ? -4.018 7.331 12.341 1.00 93.25 169 PRO A CA 1
ATOM 1310 C C . PRO A 1 169 ? -4.076 8.820 12.696 1.00 93.25 169 PRO A C 1
ATOM 1312 O O . PRO A 1 169 ? -4.904 9.227 13.503 1.00 93.25 169 PRO A O 1
ATOM 1315 N N . PHE A 1 170 ? -3.224 9.644 12.084 1.00 93.31 170 PHE A N 1
ATOM 1316 C CA . PHE A 1 170 ? -3.280 11.094 12.309 1.00 93.31 170 PHE A CA 1
ATOM 1317 C C . PHE A 1 170 ? -4.562 11.714 11.741 1.00 93.31 170 PHE A C 1
ATOM 1319 O O . PHE A 1 170 ? -5.140 12.612 12.344 1.00 93.31 170 PHE A O 1
ATOM 1326 N N . GLU A 1 171 ? -5.027 11.206 10.599 1.00 90.81 171 GLU A N 1
ATOM 1327 C CA . GLU A 1 171 ? -6.316 11.570 10.019 1.00 90.81 171 GLU A CA 1
ATOM 1328 C C . GLU A 1 171 ? -7.421 10.758 10.698 1.00 90.81 171 GLU A C 1
ATOM 1330 O O . GLU A 1 171 ? -7.584 9.558 10.461 1.00 90.81 171 GLU A O 1
ATOM 1335 N N . GLN A 1 172 ? -8.160 11.424 11.580 1.00 91.75 172 GLN A N 1
ATOM 1336 C CA . GLN A 1 172 ? -9.245 10.836 12.354 1.00 91.75 172 GLN A CA 1
ATOM 1337 C C . GLN A 1 172 ? -10.595 11.206 11.727 1.00 91.75 172 GLN A C 1
ATOM 1339 O O . GLN A 1 172 ? -10.829 12.385 11.461 1.00 91.75 172 GLN A O 1
ATOM 1344 N N . PRO A 1 173 ? -11.506 10.240 11.497 1.00 86.81 173 PRO A N 1
ATOM 1345 C CA . PRO A 1 173 ? -12.836 10.560 10.997 1.00 86.81 173 PRO A CA 1
ATOM 1346 C C . PRO A 1 173 ? -13.611 11.383 12.035 1.00 86.81 173 PRO A C 1
ATOM 1348 O O . PRO A 1 173 ? -13.504 11.144 13.242 1.00 86.81 173 PRO A O 1
ATOM 1351 N N . GLU A 1 174 ? -14.400 12.346 11.570 1.00 86.06 174 GLU A N 1
ATOM 1352 C CA . GLU A 1 174 ? -15.264 13.156 12.431 1.00 86.06 174 GLU A CA 1
ATOM 1353 C C . GLU A 1 174 ? -16.487 12.362 12.921 1.00 86.06 174 GLU A C 1
ATOM 1355 O O . GLU A 1 174 ? -16.883 11.357 12.327 1.00 86.06 174 GLU A O 1
ATOM 1360 N N . GLY A 1 175 ? -17.097 12.835 14.010 1.00 83.50 175 GLY A N 1
ATOM 1361 C CA . GLY A 1 175 ? -18.345 12.296 14.549 1.00 83.50 175 GLY A CA 1
ATOM 1362 C C . GLY A 1 175 ? -18.193 11.458 15.817 1.00 83.50 175 GLY A C 1
ATOM 1363 O O . GLY A 1 175 ? -17.090 11.077 16.226 1.00 83.50 175 GLY A O 1
ATOM 1364 N N . ASP A 1 176 ? -19.342 11.187 16.437 1.00 83.69 176 ASP A N 1
ATOM 1365 C CA . ASP A 1 176 ? -19.447 10.381 17.648 1.00 83.69 176 ASP A CA 1
ATOM 1366 C C . ASP A 1 176 ? -19.103 8.927 17.347 1.00 83.69 176 ASP A C 1
ATOM 1368 O O . ASP A 1 176 ? -19.726 8.277 16.502 1.00 83.69 176 ASP A O 1
ATOM 1372 N N . LYS A 1 177 ? -18.135 8.387 18.084 1.00 88.31 177 LYS A N 1
ATOM 1373 C CA . LYS A 1 177 ? -17.689 7.010 17.905 1.00 88.31 177 LYS A CA 1
ATOM 1374 C C . LYS A 1 177 ? -17.952 6.196 19.161 1.00 88.31 177 LYS A C 1
ATOM 1376 O O . LYS A 1 177 ? -17.815 6.683 20.282 1.00 88.31 177 LYS A O 1
ATOM 1381 N N . LYS A 1 178 ? -18.308 4.925 18.978 1.00 92.81 178 LYS A N 1
ATOM 1382 C CA . LYS A 1 178 ? -18.452 3.955 20.067 1.00 92.81 178 LYS A CA 1
ATOM 1383 C C . LYS A 1 178 ? -17.398 2.879 19.908 1.00 92.81 178 LYS A C 1
ATOM 1385 O O . LYS A 1 178 ? -17.292 2.280 18.843 1.00 92.81 178 LYS A O 1
ATOM 1390 N N . CYS A 1 179 ? -16.636 2.646 20.967 1.00 93.75 179 CYS A N 1
ATOM 1391 C CA . CYS A 1 179 ? -15.607 1.624 21.010 1.00 93.75 179 CYS A CA 1
ATOM 1392 C C . CYS A 1 179 ? -16.198 0.262 20.638 1.00 93.75 179 CYS A C 1
ATOM 1394 O O . CYS A 1 179 ? -17.116 -0.207 21.314 1.00 93.75 179 CYS A O 1
ATOM 1396 N N . PHE A 1 180 ? -15.642 -0.393 19.615 1.00 93.12 180 PHE A N 1
ATOM 1397 C CA . PHE A 1 180 ? -16.164 -1.672 19.110 1.00 93.12 180 PHE A CA 1
ATOM 1398 C C . PHE A 1 180 ? -16.085 -2.816 20.141 1.00 93.12 180 PHE A C 1
ATOM 1400 O O . PHE A 1 180 ? -16.732 -3.851 19.978 1.00 93.12 180 PHE A O 1
ATOM 1407 N N . MET A 1 181 ? -15.275 -2.647 21.194 1.00 91.31 181 MET A N 1
ATOM 1408 C CA . MET A 1 181 ? -15.072 -3.632 22.259 1.00 91.31 181 MET A CA 1
ATOM 1409 C C . MET A 1 181 ? -15.952 -3.372 23.485 1.00 91.31 181 MET A C 1
ATOM 1411 O O . MET A 1 181 ? -16.529 -4.301 24.041 1.00 91.31 181 MET A O 1
ATOM 1415 N N . THR A 1 182 ? -16.048 -2.115 23.932 1.00 91.56 182 THR A N 1
ATOM 1416 C CA . THR A 1 182 ? -16.694 -1.763 25.213 1.00 91.56 182 THR A CA 1
ATOM 1417 C C . THR A 1 182 ? -18.028 -1.036 25.055 1.00 91.56 182 THR A C 1
ATOM 1419 O O . THR A 1 182 ? -18.744 -0.870 26.040 1.00 91.56 182 THR A O 1
ATOM 1422 N N . GLY A 1 183 ? -18.349 -0.544 23.855 1.00 89.56 183 GLY A N 1
ATOM 1423 C CA . GLY A 1 183 ? -19.523 0.291 23.580 1.00 89.56 183 GLY A CA 1
ATOM 1424 C C . GLY A 1 183 ? -19.457 1.711 24.158 1.00 89.56 183 GLY A C 1
ATOM 1425 O O . GLY A 1 183 ? -20.375 2.501 23.935 1.00 89.56 183 GLY A O 1
ATOM 1426 N N . LYS A 1 184 ? -18.389 2.055 24.890 1.00 91.50 184 LYS A N 1
ATOM 1427 C CA . LYS A 1 184 ? -18.170 3.396 25.452 1.00 91.50 184 LYS A CA 1
ATOM 1428 C C . LYS A 1 184 ? -17.834 4.407 24.350 1.00 91.50 184 LYS A C 1
ATOM 1430 O O . LYS A 1 184 ? -17.338 3.991 23.302 1.00 91.50 184 LYS A O 1
ATOM 1435 N N . PRO A 1 185 ? -18.038 5.715 24.580 1.00 93.12 185 PRO A N 1
ATOM 1436 C CA . PRO A 1 185 ? -17.544 6.745 23.672 1.00 93.12 185 PRO A CA 1
ATOM 1437 C C . PRO A 1 185 ? -16.044 6.578 23.391 1.00 93.12 185 PRO A C 1
ATOM 1439 O O . PRO A 1 185 ? -15.273 6.215 24.286 1.00 93.12 185 PRO A O 1
ATOM 1442 N N . ALA A 1 186 ? -15.648 6.798 22.143 1.00 92.75 186 ALA A N 1
ATOM 1443 C CA . ALA A 1 186 ? -14.263 6.780 21.698 1.00 92.75 186 ALA A CA 1
ATOM 1444 C C . ALA A 1 186 ? -13.961 8.054 20.907 1.00 92.75 186 ALA A C 1
ATOM 1446 O O . ALA A 1 186 ? -14.748 8.464 20.056 1.00 92.75 186 ALA A O 1
ATOM 1447 N N . GLU A 1 187 ? -12.822 8.669 21.199 1.00 88.94 187 GLU A N 1
ATOM 1448 C CA . GLU A 1 187 ? -12.383 9.902 20.536 1.00 88.94 187 GLU A CA 1
ATOM 1449 C C . GLU A 1 187 ? -11.689 9.580 19.204 1.00 88.94 187 GLU A C 1
ATOM 1451 O O . GLU A 1 187 ? -11.902 10.257 18.194 1.00 88.94 187 GLU A O 1
ATOM 1456 N N . GLU A 1 188 ? -10.958 8.464 19.165 1.00 92.81 188 GLU A N 1
ATOM 1457 C CA . GLU A 1 188 ? -10.099 8.074 18.050 1.00 92.81 188 GLU A CA 1
ATOM 1458 C C . GLU A 1 188 ? -10.450 6.685 17.492 1.00 92.81 188 GLU A C 1
ATOM 1460 O O . GLU A 1 188 ? -11.042 5.825 18.158 1.00 92.81 188 GLU A O 1
ATOM 1465 N N . VAL A 1 189 ? -10.059 6.457 16.239 1.00 95.38 189 VAL A N 1
ATOM 1466 C CA . VAL A 1 189 ? -9.991 5.141 15.608 1.00 95.38 189 VAL A CA 1
ATOM 1467 C C . VAL A 1 189 ? -8.573 4.600 15.695 1.00 95.38 189 VAL A C 1
ATOM 1469 O O . VAL A 1 189 ? -7.599 5.329 15.503 1.00 95.38 189 VAL A O 1
ATOM 1472 N N . ALA A 1 190 ? -8.470 3.303 15.951 1.00 96.06 190 ALA A N 1
ATOM 1473 C CA . ALA A 1 190 ? -7.217 2.571 15.982 1.00 96.06 190 ALA A CA 1
ATOM 1474 C C . ALA A 1 190 ? -7.187 1.520 14.871 1.00 96.06 190 ALA A C 1
ATOM 1476 O O . ALA A 1 190 ? -8.229 1.003 14.460 1.00 96.06 190 ALA A O 1
ATOM 1477 N N . ILE A 1 191 ? -5.982 1.183 14.415 1.00 96.62 191 ILE A N 1
ATOM 1478 C CA . ILE A 1 191 ? -5.736 0.069 13.496 1.00 96.62 191 ILE A CA 1
ATOM 1479 C C . ILE A 1 191 ? -5.181 -1.118 14.281 1.00 96.62 191 ILE A C 1
ATOM 1481 O O . ILE A 1 191 ? -4.170 -0.995 14.974 1.00 96.62 191 ILE A O 1
ATOM 1485 N N . PHE A 1 192 ? -5.803 -2.281 14.117 1.00 97.12 192 PHE A N 1
ATOM 1486 C CA . PHE A 1 192 ? -5.366 -3.569 14.642 1.00 97.12 192 PHE A CA 1
ATOM 1487 C C . PHE A 1 192 ? -4.930 -4.489 13.502 1.00 97.12 192 PHE A C 1
ATOM 1489 O O . PHE A 1 192 ? -5.595 -4.590 12.472 1.00 97.12 192 PHE A O 1
ATOM 1496 N N . ALA A 1 193 ? -3.814 -5.187 13.697 1.00 96.56 193 ALA A N 1
ATOM 1497 C CA . ALA A 1 193 ? -3.322 -6.196 12.762 1.00 96.56 193 ALA A CA 1
ATOM 1498 C C . ALA A 1 193 ? -2.440 -7.219 13.487 1.00 96.56 193 ALA A C 1
ATOM 1500 O O . ALA A 1 193 ? -1.909 -6.937 14.567 1.00 96.56 193 ALA A O 1
ATOM 1501 N N . LYS A 1 194 ? -2.242 -8.394 12.878 1.00 94.00 194 LYS A N 1
ATOM 1502 C CA . LYS A 1 194 ? -1.211 -9.343 13.325 1.00 94.00 194 LYS A CA 1
ATOM 1503 C C . LYS A 1 194 ? 0.172 -8.717 13.144 1.00 94.00 194 LYS A C 1
ATOM 1505 O O . LYS A 1 194 ? 0.447 -8.085 12.123 1.00 94.00 194 LYS A O 1
ATOM 1510 N N . SER A 1 195 ? 1.031 -8.873 14.145 1.00 82.56 195 SER A N 1
ATOM 1511 C CA . SER A 1 195 ? 2.437 -8.489 14.037 1.00 82.56 195 SER A CA 1
ATOM 1512 C C . SER A 1 195 ? 3.246 -9.599 13.367 1.00 82.56 195 SER A C 1
ATOM 1514 O O . SER A 1 195 ? 2.908 -10.773 13.512 1.00 82.56 195 SER A O 1
ATOM 1516 N N . TYR A 1 196 ? 4.301 -9.201 12.652 1.00 76.62 196 TYR A N 1
ATOM 1517 C CA . TYR A 1 196 ? 5.354 -10.105 12.183 1.00 76.62 196 TYR A CA 1
ATOM 1518 C C . TYR A 1 196 ? 6.106 -10.753 13.347 1.00 76.62 196 TYR A C 1
ATOM 1520 O O . TYR A 1 196 ? 6.155 -10.121 14.431 1.00 76.62 196 TYR A O 1
#

Solvent-accessible surface area (backbone atoms only — not comparable to full-atom values): 12041 Å² total; per-residue (Å²): 143,79,87,86,81,84,70,68,87,74,85,86,83,90,75,84,87,80,95,76,81,87,75,79,82,80,72,71,84,78,82,81,82,88,82,77,93,75,67,96,70,54,63,71,52,46,63,71,61,68,52,68,83,61,93,75,62,60,69,44,82,49,55,51,80,66,27,62,76,67,48,22,32,31,40,37,37,55,93,38,69,67,75,87,22,47,46,74,70,43,52,58,52,64,69,61,36,52,52,50,52,53,54,50,51,52,51,51,50,52,54,53,49,54,51,49,51,52,52,52,55,77,37,50,40,84,33,73,37,56,65,52,38,50,50,32,47,71,74,70,27,31,25,32,28,30,46,64,76,53,74,71,53,51,51,47,47,29,72,77,64,54,24,40,84,72,48,64,59,90,83,62,80,86,75,94,33,48,10,27,82,76,64,42,76,17,90,44,45,32,34,33,31,66,71,134